Protein AF-A0A6J8D1T8-F1 (afdb_monomer_lite)

Radius of gyration: 29.06 Å; chains: 1; bounding box: 66×82×64 Å

Foldseek 3Di:
DPPDDDLVNVCVVVVHDSVVSVCCVPPPVVVCCVVPPCCCPPDCNNADPLRCVVPPQFPLNCVVQVVPDSPDPSDVVVVVVCVVVVVVDPDFPWDFDDLPDDDDAADDPVSLCNVLVHDVLVVCLLVLVCCQVVPPWTWIWGDDDPPDIDIDTDDPDPDDDPSSPVSSVNCCNRPQSPDPDNRSDDPPCVVVDDPPVPDPPPPPPDDDDDDDDDDDDDD

Sequence (219 aa):
MKGALSNKLMSTLVKVSISSVRRAINNTVRQALMRSFVPLYLGFESITREQIIKDHTRPLAKTLLDANDDNMILINTLKTYVEENNLQRRTAQWKPIEDSAIPFPQLTDEQLRSLTFGVYQLKLSSSYIQEYMEGDSQICVYKDANDLIRIRIQSRAHVVGVCAHVTAIIWYLSSARNAATKSYGVQDWSTYLSDAKNLPETIISSESETESIGSVIEE

Secondary structure (DSSP, 8-state):
------HHHHHHHHTS-HHHHHHIIIIIIHHHHHHHTHHHHTSTTTS-HHHIIIIIS-HHHHHHTT--SS------HHHHHHHHTTTT-S----EE--TTS-------HHHHHHHTTSHHHHHHHHHHHHHHHHSSPPEEEEEEETTEEEEEE--S-TTS-HHHHHHHHHHHHHTGGGSSS---SPP-GGGG---TT-----------------PPPP-

Organism: Mytilus coruscus (NCBI:txid42192)

Structure (mmCIF, N/CA/C/O backbone):
data_AF-A0A6J8D1T8-F1
#
_entry.id   AF-A0A6J8D1T8-F1
#
loop_
_atom_site.group_PDB
_atom_site.id
_atom_site.type_symbol
_atom_site.label_atom_id
_atom_site.label_alt_id
_atom_site.label_comp_id
_atom_site.label_asym_id
_atom_site.label_entity_id
_atom_site.label_seq_id
_atom_site.pdbx_PDB_ins_code
_atom_site.Cartn_x
_atom_site.Cartn_y
_atom_site.Cartn_z
_atom_site.occupancy
_atom_site.B_iso_or_equiv
_atom_site.auth_seq_id
_atom_site.auth_comp_id
_atom_site.auth_asym_id
_atom_site.auth_atom_id
_atom_site.pdbx_PDB_model_num
ATOM 1 N N . MET A 1 1 ? 8.368 -9.932 -17.926 1.00 33.22 1 MET A N 1
ATOM 2 C CA . MET A 1 1 ? 9.498 -10.167 -18.852 1.00 33.22 1 MET A CA 1
ATOM 3 C C . MET A 1 1 ? 10.814 -10.064 -18.092 1.00 33.22 1 MET A C 1
ATOM 5 O O . MET A 1 1 ? 11.224 -8.965 -17.746 1.00 33.22 1 MET A O 1
ATOM 9 N N . LYS A 1 2 ? 11.468 -11.194 -17.793 1.00 36.16 2 LYS A N 1
ATOM 10 C CA . LYS A 1 2 ? 12.874 -11.214 -17.356 1.00 36.16 2 LYS A CA 1
ATOM 11 C C . LYS A 1 2 ? 13.744 -11.112 -18.615 1.00 36.16 2 LYS A C 1
ATOM 13 O O . LYS A 1 2 ? 14.118 -12.126 -19.181 1.00 36.16 2 LYS A O 1
ATOM 18 N N . GLY A 1 3 ? 13.961 -9.890 -19.100 1.00 49.47 3 GLY A N 1
ATOM 19 C CA . GLY A 1 3 ? 14.697 -9.609 -20.343 1.00 49.47 3 GLY A CA 1
ATOM 20 C C . GLY A 1 3 ? 16.102 -9.034 -20.137 1.00 49.47 3 GLY A C 1
ATOM 21 O O . GLY A 1 3 ? 16.642 -8.418 -21.047 1.00 49.47 3 GLY A O 1
ATOM 22 N N . ALA A 1 4 ? 16.692 -9.162 -18.946 1.00 56.31 4 ALA A N 1
ATOM 23 C CA . ALA A 1 4 ? 18.003 -8.580 -18.667 1.00 56.31 4 ALA A CA 1
ATOM 24 C C . ALA A 1 4 ? 19.132 -9.513 -19.144 1.00 56.31 4 ALA A C 1
ATOM 26 O O . ALA A 1 4 ? 19.660 -10.312 -18.371 1.00 56.31 4 ALA A O 1
ATOM 27 N N . LEU A 1 5 ? 19.504 -9.421 -20.424 1.00 69.62 5 LEU A N 1
ATOM 28 C CA . LEU A 1 5 ? 20.752 -10.007 -20.930 1.00 69.62 5 LEU A CA 1
ATOM 29 C C . LEU A 1 5 ? 21.940 -9.299 -20.260 1.00 69.62 5 LEU A C 1
ATOM 31 O O . LEU A 1 5 ? 21.975 -8.071 -20.177 1.00 69.62 5 LEU A O 1
ATOM 35 N N . SER A 1 6 ? 22.921 -10.054 -19.761 1.00 83.62 6 SER A N 1
ATOM 36 C CA . SER A 1 6 ? 24.076 -9.451 -19.085 1.00 83.62 6 SER A CA 1
ATOM 37 C C . SER A 1 6 ? 24.942 -8.650 -20.066 1.00 83.62 6 SER A C 1
ATOM 39 O O . SER A 1 6 ? 25.085 -9.015 -21.233 1.00 83.62 6 SER A O 1
ATOM 41 N N . ASN A 1 7 ? 25.605 -7.593 -19.582 1.00 82.38 7 ASN A N 1
ATOM 42 C CA . ASN A 1 7 ? 26.556 -6.820 -20.395 1.00 82.38 7 ASN A CA 1
ATOM 43 C C . ASN A 1 7 ? 27.668 -7.701 -20.993 1.00 82.38 7 ASN A C 1
ATOM 45 O O . ASN A 1 7 ? 28.149 -7.414 -22.085 1.00 82.38 7 ASN A O 1
ATOM 49 N N . LYS A 1 8 ? 28.039 -8.788 -20.299 1.00 85.19 8 LYS A N 1
ATOM 50 C CA . LYS A 1 8 ? 29.009 -9.782 -20.777 1.00 85.19 8 LYS A CA 1
ATOM 51 C C . LYS A 1 8 ? 28.467 -10.556 -21.982 1.00 85.19 8 LYS A C 1
ATOM 53 O O . LYS A 1 8 ? 29.165 -10.711 -22.977 1.00 85.19 8 LYS A O 1
ATOM 58 N N . LEU A 1 9 ? 27.205 -10.968 -21.933 1.00 83.94 9 LEU A N 1
ATOM 59 C CA . LEU A 1 9 ? 26.555 -11.650 -23.049 1.00 83.94 9 LEU A CA 1
ATOM 60 C C . LEU A 1 9 ? 26.356 -10.716 -24.252 1.00 83.94 9 LEU A C 1
ATOM 62 O O . LEU A 1 9 ? 26.649 -11.105 -25.378 1.00 83.94 9 LEU A O 1
ATOM 66 N N . MET A 1 10 ? 25.964 -9.458 -24.022 1.00 83.25 10 MET A N 1
ATOM 67 C CA . MET A 1 10 ? 25.899 -8.443 -25.084 1.00 83.25 10 MET A CA 1
ATOM 68 C C . MET A 1 10 ? 27.263 -8.180 -25.729 1.00 83.25 10 MET A C 1
ATOM 70 O O . MET A 1 10 ? 27.340 -8.082 -26.951 1.00 83.25 10 MET A O 1
ATOM 74 N N . SER A 1 11 ? 28.346 -8.117 -24.942 1.00 89.25 11 SER A N 1
ATOM 75 C CA . SER A 1 11 ? 29.696 -7.958 -25.501 1.00 89.25 11 SER A CA 1
ATOM 76 C C . SER A 1 11 ? 30.097 -9.123 -26.403 1.00 89.25 11 SER A C 1
ATOM 78 O O . SER A 1 11 ? 30.705 -8.906 -27.448 1.00 89.25 11 SER A O 1
ATOM 80 N N . THR A 1 12 ? 29.702 -10.346 -26.045 1.00 89.75 12 THR A N 1
ATOM 81 C CA . THR A 1 12 ? 29.966 -11.543 -26.851 1.00 89.75 12 THR A CA 1
ATOM 82 C C . THR A 1 12 ? 29.132 -11.564 -28.132 1.00 89.75 12 THR A C 1
ATOM 84 O O . THR A 1 12 ? 29.678 -11.825 -29.200 1.00 89.75 12 THR A O 1
ATOM 87 N N . LEU A 1 13 ? 27.837 -11.244 -28.053 1.00 88.69 13 LEU A N 1
ATOM 88 C CA . LEU A 1 13 ? 26.929 -11.247 -29.207 1.00 88.69 13 LEU A CA 1
ATOM 89 C C . LEU A 1 13 ? 27.283 -10.168 -30.237 1.00 88.69 13 LEU A C 1
ATOM 91 O O . LEU A 1 13 ? 27.284 -10.430 -31.435 1.00 88.69 13 LEU A O 1
ATOM 95 N N . VAL A 1 14 ? 27.610 -8.962 -29.767 1.00 87.88 14 VAL A N 1
ATOM 96 C CA . VAL A 1 14 ? 27.904 -7.795 -30.619 1.00 87.88 14 VAL A CA 1
ATOM 97 C C . VAL A 1 14 ? 29.400 -7.705 -30.966 1.00 87.88 14 VAL A C 1
ATOM 99 O O . VAL A 1 14 ? 29.803 -6.861 -31.757 1.00 87.88 14 VAL A O 1
ATOM 102 N N . LYS A 1 15 ? 30.235 -8.596 -30.408 1.00 91.31 15 LYS A N 1
ATOM 103 C CA . LYS A 1 15 ? 31.698 -8.644 -30.605 1.00 91.31 15 LYS A CA 1
ATOM 104 C C . LYS A 1 15 ? 32.400 -7.315 -30.297 1.00 91.31 15 LYS A C 1
ATOM 106 O O . LYS A 1 15 ? 33.316 -6.894 -30.997 1.00 91.31 15 LYS A O 1
ATOM 111 N N . VAL A 1 16 ? 31.984 -6.655 -29.221 1.00 91.31 16 VAL A N 1
ATOM 112 C CA . VAL A 1 16 ? 32.591 -5.403 -28.740 1.00 91.31 16 VAL A CA 1
ATOM 113 C C . VAL A 1 16 ? 32.999 -5.547 -27.284 1.00 91.31 16 VAL A C 1
ATOM 115 O O . VAL A 1 16 ? 32.435 -6.359 -26.559 1.00 91.31 16 VAL A O 1
ATOM 118 N N . SER A 1 17 ? 33.966 -4.752 -26.819 1.00 93.44 17 SER A N 1
ATOM 119 C CA . SER A 1 17 ? 34.392 -4.822 -25.416 1.00 93.44 17 SER A CA 1
ATOM 120 C C . SER A 1 17 ? 33.227 -4.532 -24.458 1.00 93.44 17 SER A C 1
ATOM 122 O O . SER A 1 17 ? 32.363 -3.694 -24.737 1.00 93.44 17 SER A O 1
ATOM 124 N N . ILE A 1 18 ? 33.220 -5.173 -23.286 1.00 89.31 18 ILE A N 1
ATOM 125 C CA . ILE A 1 18 ? 32.197 -4.929 -22.255 1.00 89.31 18 ILE A CA 1
ATOM 126 C C . ILE A 1 18 ? 32.161 -3.458 -21.810 1.00 89.31 18 ILE A C 1
ATOM 128 O O . ILE A 1 18 ? 31.104 -2.922 -21.477 1.00 89.31 18 ILE A O 1
ATOM 132 N N . SER A 1 19 ? 33.311 -2.783 -21.858 1.00 89.56 19 SER A N 1
ATOM 133 C CA . SER A 1 19 ? 33.476 -1.354 -21.593 1.00 89.56 19 SER A CA 1
ATOM 134 C C . SER A 1 19 ? 32.736 -0.508 -22.631 1.00 89.56 19 SER A C 1
ATOM 136 O O . SER A 1 19 ? 32.045 0.446 -22.274 1.00 89.56 19 SER A O 1
ATOM 138 N N . SER A 1 20 ? 32.821 -0.894 -23.907 1.00 89.06 20 SER A N 1
ATOM 139 C CA . SER A 1 20 ? 32.101 -0.254 -25.012 1.00 89.06 20 SER A CA 1
ATOM 140 C C . SER A 1 20 ? 30.591 -0.442 -24.880 1.00 89.06 20 SER A C 1
ATOM 142 O O . SER A 1 20 ? 29.857 0.529 -25.039 1.00 89.06 20 SER A O 1
ATOM 144 N N . VAL A 1 21 ? 30.125 -1.641 -24.505 1.00 89.19 21 VAL A N 1
ATOM 145 C CA . VAL A 1 21 ? 28.697 -1.905 -24.230 1.00 89.19 21 VAL A CA 1
ATOM 146 C C . VAL A 1 21 ? 28.189 -1.014 -23.099 1.00 89.19 21 VAL A C 1
ATOM 148 O O . VAL A 1 21 ? 27.185 -0.325 -23.253 1.00 89.19 21 VAL A O 1
ATOM 151 N N . ARG A 1 22 ? 28.912 -0.962 -21.972 1.00 87.00 22 ARG A N 1
ATOM 152 C CA . ARG A 1 22 ? 28.554 -0.104 -20.831 1.00 87.00 22 ARG A CA 1
ATOM 153 C C . ARG A 1 22 ? 28.487 1.369 -21.227 1.00 87.00 22 ARG A C 1
ATOM 155 O O . ARG A 1 22 ? 27.535 2.055 -20.861 1.00 87.00 22 ARG A O 1
ATOM 162 N N . ARG A 1 23 ? 29.474 1.852 -21.989 1.00 88.56 23 ARG A N 1
ATOM 163 C CA . ARG A 1 23 ? 29.515 3.240 -22.469 1.00 88.56 23 ARG A CA 1
ATOM 164 C C . ARG A 1 23 ? 28.352 3.537 -23.415 1.00 88.56 23 ARG A C 1
ATOM 166 O O . ARG A 1 23 ? 27.704 4.564 -23.247 1.00 88.56 23 ARG A O 1
ATOM 173 N N . ALA A 1 24 ? 28.056 2.637 -24.350 1.00 90.00 24 ALA A N 1
ATOM 174 C CA . ALA A 1 24 ? 26.943 2.783 -25.283 1.00 90.00 24 ALA A CA 1
ATOM 175 C C . ALA A 1 24 ? 25.591 2.814 -24.555 1.00 90.00 24 ALA A C 1
ATOM 177 O O . ALA A 1 24 ? 24.784 3.704 -24.810 1.00 90.00 24 ALA A O 1
ATOM 178 N N . ILE A 1 25 ? 25.359 1.915 -23.594 1.00 88.12 25 ILE A N 1
ATOM 179 C CA . ILE A 1 25 ? 24.118 1.893 -22.807 1.00 88.12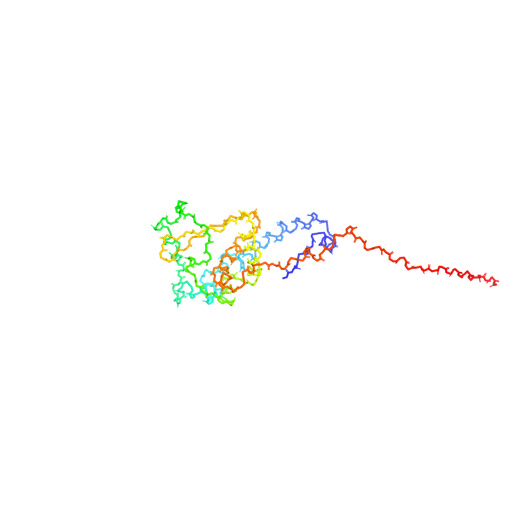 25 ILE A CA 1
ATOM 180 C C . ILE A 1 25 ? 23.961 3.190 -22.003 1.00 88.12 25 ILE A C 1
ATOM 182 O O . ILE A 1 25 ? 22.937 3.864 -22.111 1.00 88.12 25 ILE A O 1
ATOM 186 N N . ASN A 1 26 ? 24.981 3.577 -21.233 1.00 85.62 26 ASN A N 1
ATOM 187 C CA . ASN A 1 26 ? 24.867 4.695 -20.292 1.00 85.62 26 ASN A CA 1
ATOM 188 C C . ASN A 1 26 ? 24.865 6.072 -20.963 1.00 85.62 26 ASN A C 1
ATOM 190 O O . ASN A 1 26 ? 24.174 6.976 -20.486 1.00 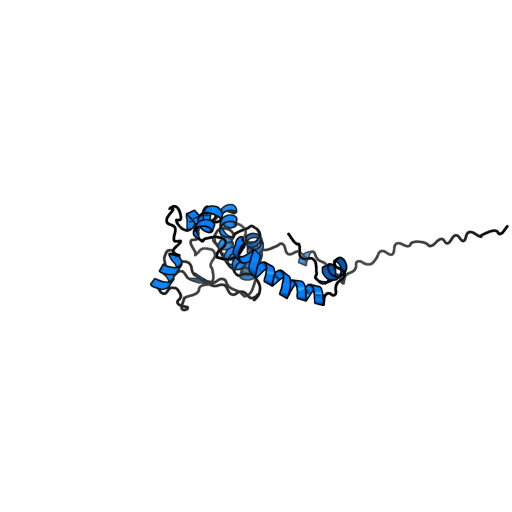85.62 26 ASN A O 1
ATOM 194 N N . ASN A 1 27 ? 25.627 6.237 -22.047 1.00 87.19 27 ASN A N 1
ATOM 195 C CA . ASN A 1 27 ? 25.848 7.549 -22.655 1.00 87.19 27 ASN A CA 1
ATOM 196 C C . ASN A 1 27 ? 25.113 7.735 -23.978 1.00 87.19 27 ASN A C 1
ATOM 198 O O . ASN A 1 27 ? 24.795 8.867 -24.315 1.00 87.19 27 ASN A O 1
ATOM 202 N N . THR A 1 28 ? 24.831 6.666 -24.722 1.00 89.69 28 THR A N 1
ATOM 203 C CA . THR A 1 28 ? 24.177 6.776 -26.033 1.00 89.69 28 THR A CA 1
ATOM 204 C C . THR A 1 28 ? 22.714 6.382 -25.934 1.00 89.69 28 THR A C 1
ATOM 206 O O . THR A 1 28 ? 21.845 7.214 -26.170 1.00 89.69 28 THR A O 1
ATOM 209 N N . VAL A 1 29 ? 22.426 5.148 -25.514 1.00 89.94 29 VAL A N 1
ATOM 210 C CA . VAL A 1 29 ? 21.055 4.626 -25.440 1.00 89.94 29 VAL A CA 1
ATOM 211 C C . VAL A 1 29 ? 20.251 5.396 -24.405 1.00 89.94 29 VAL A C 1
ATOM 213 O O . VAL A 1 29 ? 19.179 5.899 -24.721 1.00 89.94 29 VAL A O 1
ATOM 216 N N . ARG A 1 30 ? 20.780 5.567 -23.188 1.00 88.19 30 ARG A N 1
ATOM 217 C CA . ARG A 1 30 ? 20.076 6.313 -22.139 1.00 88.19 30 ARG A CA 1
ATOM 218 C C . ARG A 1 30 ? 19.794 7.754 -22.560 1.00 88.19 30 ARG A C 1
ATOM 220 O O . ARG A 1 30 ? 18.683 8.219 -22.360 1.00 88.19 30 ARG A O 1
ATOM 227 N N . GLN A 1 31 ? 20.760 8.448 -23.162 1.00 90.75 31 GLN A N 1
ATOM 228 C CA . GLN A 1 31 ? 20.561 9.834 -23.604 1.00 90.75 31 GLN A CA 1
ATOM 229 C C . GLN A 1 31 ? 19.563 9.933 -24.762 1.00 90.75 31 GLN A C 1
ATOM 231 O O . GLN A 1 31 ? 18.693 10.799 -24.743 1.00 90.75 31 GLN A O 1
ATOM 236 N N . ALA A 1 32 ? 19.632 9.021 -25.736 1.00 91.06 32 ALA A N 1
ATOM 237 C CA . ALA A 1 32 ? 18.673 8.959 -26.835 1.00 91.06 32 ALA A CA 1
ATOM 238 C C . ALA A 1 32 ? 17.252 8.666 -26.332 1.00 91.06 32 ALA A C 1
ATOM 240 O O . ALA A 1 32 ? 16.308 9.342 -26.734 1.00 91.06 32 ALA A O 1
ATOM 241 N N . LEU A 1 33 ? 17.099 7.726 -25.393 1.00 88.62 33 LEU A N 1
ATOM 242 C CA . LEU A 1 33 ? 15.815 7.451 -24.751 1.00 88.62 33 LEU A CA 1
ATOM 243 C C . LEU A 1 33 ? 15.309 8.678 -23.990 1.00 88.62 33 LEU A C 1
ATOM 245 O O . LEU A 1 33 ? 14.168 9.073 -24.191 1.00 88.62 33 LEU A O 1
ATOM 249 N N . MET A 1 34 ? 16.148 9.327 -23.179 1.00 85.25 34 MET A N 1
ATOM 250 C CA . MET A 1 34 ? 15.755 10.526 -22.427 1.00 85.25 34 MET A CA 1
ATOM 251 C C . MET A 1 34 ? 15.361 11.701 -23.327 1.00 85.25 34 MET A C 1
ATOM 253 O O . MET A 1 34 ? 14.518 12.497 -22.932 1.00 85.25 34 MET A O 1
ATOM 257 N N . ARG A 1 35 ? 15.948 11.819 -24.521 1.00 85.38 35 ARG A N 1
ATOM 258 C CA . ARG A 1 35 ? 15.644 12.905 -25.460 1.00 85.38 35 ARG A CA 1
ATOM 259 C C . ARG A 1 35 ? 14.429 12.620 -26.340 1.00 85.38 35 ARG A C 1
ATOM 261 O O . ARG A 1 35 ? 13.673 13.538 -26.628 1.00 85.38 35 ARG A O 1
ATOM 268 N N . SER A 1 36 ? 14.273 11.385 -26.809 1.00 86.12 36 SER A N 1
ATOM 269 C CA . SER A 1 36 ? 13.361 11.070 -27.920 1.00 86.12 36 SER A CA 1
ATOM 270 C C . SER A 1 36 ? 12.258 10.083 -27.566 1.00 86.12 36 SER A C 1
ATOM 272 O O . SER A 1 36 ? 11.285 9.994 -28.301 1.00 86.12 36 SER A O 1
ATOM 274 N N . PHE A 1 37 ? 12.393 9.329 -26.476 1.00 85.38 37 PHE A N 1
ATOM 275 C CA . PHE A 1 37 ? 11.407 8.321 -26.086 1.00 85.38 37 PHE A CA 1
ATOM 276 C C . PHE A 1 37 ? 10.674 8.716 -24.808 1.00 85.38 37 PHE A C 1
ATOM 278 O O . PHE A 1 37 ? 9.450 8.715 -24.767 1.00 85.38 37 PHE A O 1
ATOM 285 N N . VAL A 1 38 ? 11.416 9.097 -23.768 1.00 82.56 38 VAL A N 1
ATOM 286 C CA . VAL A 1 38 ? 10.841 9.426 -22.466 1.00 82.56 38 VAL A CA 1
ATOM 287 C C . VAL A 1 38 ? 9.843 10.577 -22.582 1.00 82.56 38 VAL A C 1
ATOM 289 O O . VAL A 1 38 ? 8.705 10.346 -22.204 1.00 82.56 38 VAL A O 1
ATOM 292 N N . PRO A 1 39 ? 10.148 11.745 -23.178 1.00 81.31 39 PRO A N 1
ATOM 293 C CA . PRO A 1 39 ? 9.191 12.853 -23.224 1.00 81.31 39 PRO A CA 1
ATOM 294 C C . PRO A 1 39 ? 7.897 12.521 -23.976 1.00 81.31 39 PRO A C 1
ATOM 296 O O . PRO A 1 39 ? 6.857 13.079 -23.658 1.00 81.31 39 PRO A O 1
ATOM 299 N N . LEU A 1 40 ? 7.960 11.594 -24.939 1.00 78.00 40 LEU A N 1
ATOM 300 C CA . LEU A 1 40 ? 6.829 11.220 -25.789 1.00 78.00 40 LEU A CA 1
ATOM 301 C C . LEU A 1 40 ? 5.993 10.059 -25.240 1.00 78.00 40 LEU A C 1
ATOM 303 O O . LEU A 1 40 ? 4.823 9.964 -25.592 1.00 78.00 40 LEU A O 1
ATOM 307 N N . TYR A 1 41 ? 6.564 9.183 -24.404 1.00 77.56 41 TYR A N 1
ATOM 308 C CA . TYR A 1 41 ? 5.898 7.932 -24.005 1.00 77.56 41 TYR A CA 1
ATOM 309 C C . TYR A 1 41 ? 5.974 7.580 -22.510 1.00 77.56 41 TYR A C 1
ATOM 311 O O . TYR A 1 41 ? 5.252 6.690 -22.067 1.00 77.56 41 TYR A O 1
ATOM 319 N N . LEU A 1 42 ? 6.873 8.192 -21.732 1.00 73.50 42 LEU A N 1
ATOM 320 C CA . LEU A 1 42 ? 7.089 7.858 -20.310 1.00 73.50 42 LEU A CA 1
ATOM 321 C C . LEU A 1 42 ? 7.217 9.080 -19.382 1.00 73.50 42 LEU A C 1
ATOM 323 O O . LEU A 1 42 ? 7.295 8.923 -18.165 1.00 73.50 42 LEU A O 1
ATOM 327 N N . GLY A 1 43 ? 7.329 10.284 -19.934 1.00 64.81 43 GLY A N 1
ATOM 328 C CA . GLY A 1 43 ? 7.542 11.533 -19.217 1.00 64.81 43 GLY A CA 1
ATOM 329 C C . GLY A 1 43 ? 6.222 12.157 -18.785 1.00 64.81 43 GLY A C 1
ATOM 330 O O . GLY A 1 43 ? 5.170 11.849 -19.339 1.00 64.81 43 GLY A O 1
ATOM 331 N N . PHE A 1 44 ? 6.277 13.083 -17.828 1.00 57.75 44 PHE A N 1
ATOM 332 C CA . PHE A 1 44 ? 5.086 13.770 -17.314 1.00 57.75 44 PHE A CA 1
ATOM 333 C C . PHE A 1 44 ? 4.324 14.579 -18.379 1.00 57.75 44 PHE A C 1
ATOM 335 O O . PHE A 1 44 ? 3.157 14.884 -18.179 1.00 57.75 44 PHE A O 1
ATOM 342 N N . GLU A 1 45 ? 4.965 14.901 -19.507 1.00 63.94 45 GLU A N 1
ATOM 343 C CA . GLU A 1 45 ? 4.338 15.578 -20.652 1.00 63.94 45 GLU A CA 1
ATOM 344 C C . GLU A 1 45 ? 3.621 14.614 -21.613 1.00 63.94 45 GLU A C 1
ATOM 346 O O . GLU A 1 45 ? 2.740 15.036 -22.353 1.00 63.94 45 GLU A O 1
ATOM 351 N N . SER A 1 46 ? 3.973 13.321 -21.602 1.00 67.94 46 SER A N 1
ATOM 352 C CA . SER A 1 46 ? 3.420 12.325 -22.538 1.00 67.94 46 SER A CA 1
ATOM 353 C C . SER A 1 46 ? 2.008 11.863 -22.193 1.00 67.94 46 SER A C 1
ATOM 355 O O . SER A 1 46 ? 1.298 11.336 -23.046 1.00 67.94 46 SER A O 1
ATOM 357 N N . ILE A 1 47 ? 1.602 12.046 -20.939 1.00 66.69 47 ILE A N 1
ATOM 358 C CA . ILE A 1 47 ? 0.276 11.686 -20.467 1.00 66.69 47 ILE A CA 1
ATOM 359 C C . ILE A 1 47 ? -0.167 12.707 -19.426 1.00 66.69 47 ILE A C 1
ATOM 361 O O . ILE A 1 47 ? 0.505 12.916 -18.414 1.00 66.69 47 ILE A O 1
ATOM 365 N N . THR A 1 48 ? -1.289 13.377 -19.681 1.00 70.06 48 THR A N 1
ATOM 366 C CA . THR A 1 48 ? -1.817 14.343 -18.719 1.00 70.06 48 THR A CA 1
ATOM 367 C C . THR A 1 48 ? -2.405 13.616 -17.513 1.00 70.06 48 THR A C 1
ATOM 369 O O . THR A 1 48 ? -2.779 12.438 -17.578 1.00 70.06 48 THR A O 1
ATOM 372 N N . ARG A 1 49 ? -2.508 14.318 -16.381 1.00 60.88 49 ARG A N 1
ATOM 373 C CA . ARG A 1 49 ? -3.144 13.776 -15.173 1.00 60.88 49 ARG A CA 1
ATOM 374 C C . ARG A 1 49 ? -4.580 13.338 -15.472 1.00 60.88 49 ARG A C 1
ATOM 376 O O . ARG A 1 49 ? -5.011 12.292 -14.993 1.00 60.88 49 ARG A O 1
ATOM 383 N N . GLU A 1 50 ? -5.278 14.105 -16.298 1.00 65.38 50 GLU A N 1
ATOM 384 C CA . GLU A 1 50 ? -6.647 13.859 -16.741 1.00 65.38 50 GLU A CA 1
ATOM 385 C C . GLU A 1 50 ? -6.733 12.570 -17.576 1.00 65.38 50 GLU A C 1
ATOM 387 O O . GLU A 1 50 ? -7.626 11.753 -17.353 1.00 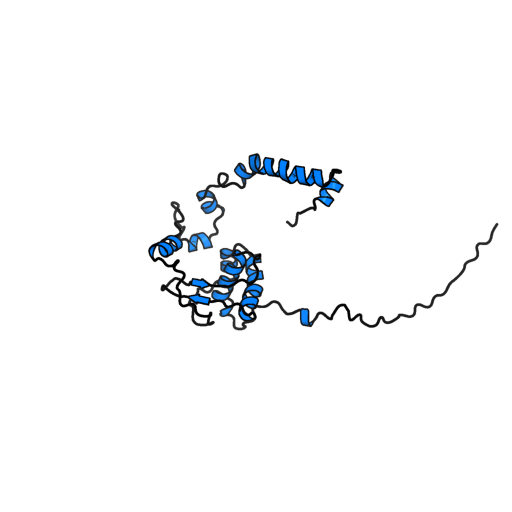65.38 50 GLU A O 1
ATOM 392 N N . GLN A 1 51 ? -5.766 12.319 -18.467 1.00 66.50 51 GLN A N 1
ATOM 393 C CA . GLN A 1 51 ? -5.685 11.072 -19.242 1.00 66.50 51 GLN A CA 1
ATOM 394 C C . GLN A 1 51 ? -5.337 9.851 -18.387 1.00 66.50 51 GLN A C 1
ATOM 396 O O . GLN A 1 51 ? -5.960 8.804 -18.555 1.00 66.50 51 GLN A O 1
ATOM 401 N N . ILE A 1 52 ? -4.429 9.967 -17.408 1.00 68.25 52 ILE A N 1
ATOM 402 C CA . ILE A 1 52 ? -4.196 8.884 -16.431 1.00 68.25 52 ILE A CA 1
ATOM 403 C C . ILE A 1 52 ? -5.499 8.555 -15.698 1.00 68.25 52 ILE A C 1
ATOM 405 O O . ILE A 1 52 ? -5.855 7.389 -15.543 1.00 68.25 52 ILE A O 1
ATOM 409 N N . ILE A 1 53 ? -6.227 9.577 -15.253 1.00 63.28 53 ILE A N 1
ATOM 410 C CA . ILE A 1 53 ? -7.481 9.408 -14.518 1.00 63.28 53 ILE A CA 1
ATOM 411 C C . ILE A 1 53 ? -8.548 8.714 -15.366 1.00 63.28 53 ILE A C 1
ATOM 413 O O . ILE A 1 53 ? -9.227 7.799 -14.886 1.00 63.28 53 ILE A O 1
ATOM 417 N N . LYS A 1 54 ? -8.684 9.124 -16.625 1.00 66.38 54 LYS A N 1
ATOM 418 C CA . LYS A 1 54 ? -9.672 8.563 -17.541 1.00 66.38 54 LYS A CA 1
ATOM 419 C C . LYS A 1 54 ? -9.345 7.115 -17.901 1.00 66.38 54 LYS A C 1
ATOM 421 O O . LYS A 1 54 ? -10.179 6.239 -17.659 1.00 66.38 54 LYS A O 1
ATOM 426 N N . ASP A 1 55 ? -8.125 6.883 -18.381 1.00 67.00 55 ASP A N 1
ATOM 427 C CA . ASP A 1 55 ? -7.750 5.672 -19.116 1.00 67.00 55 ASP A CA 1
ATOM 428 C C . ASP A 1 55 ? -6.964 4.658 -18.261 1.00 67.00 55 ASP A C 1
ATOM 430 O O . ASP A 1 55 ? -6.890 3.479 -18.609 1.00 67.00 55 ASP A O 1
ATOM 434 N N . HIS A 1 56 ? -6.403 5.079 -17.119 1.00 62.88 56 HIS A N 1
ATOM 435 C CA . HIS A 1 56 ? -5.504 4.254 -16.296 1.00 62.88 56 HIS A CA 1
ATOM 436 C C . HIS A 1 56 ? -5.876 4.149 -14.803 1.00 62.88 56 HIS A C 1
ATOM 438 O O . HIS A 1 56 ? -5.361 3.260 -14.117 1.00 62.88 56 HIS A O 1
ATOM 444 N N . THR A 1 57 ? -6.779 4.981 -14.268 1.00 67.12 57 THR A N 1
ATOM 445 C CA . THR A 1 57 ? -7.250 4.848 -12.876 1.00 67.12 57 THR A CA 1
ATOM 446 C C . THR A 1 57 ? -8.299 3.746 -12.756 1.00 67.12 57 THR A C 1
ATOM 448 O O . THR A 1 57 ? -9.311 3.726 -13.456 1.00 67.12 57 THR A O 1
ATOM 451 N N . ARG A 1 58 ? -8.072 2.816 -11.822 1.00 66.50 58 ARG A N 1
ATOM 452 C CA . ARG A 1 58 ? -8.930 1.639 -11.617 1.00 66.50 58 ARG A CA 1
ATOM 453 C C . ARG A 1 58 ? -10.308 2.032 -11.063 1.00 66.50 58 ARG A C 1
ATOM 455 O O . ARG A 1 58 ? -10.372 2.951 -10.248 1.00 66.50 58 ARG A O 1
ATOM 462 N N . PRO A 1 59 ? -11.384 1.289 -11.388 1.00 70.00 59 PRO A N 1
ATOM 463 C CA . PRO A 1 59 ? -12.738 1.580 -10.905 1.00 70.00 59 PRO A CA 1
ATOM 464 C C . PRO A 1 59 ? -12.835 1.745 -9.384 1.00 70.00 59 PRO A C 1
ATOM 466 O O . PRO A 1 59 ? -13.409 2.717 -8.916 1.00 70.00 59 PRO A O 1
ATOM 469 N N . LEU A 1 60 ? -12.183 0.871 -8.606 1.00 68.50 60 LEU A N 1
ATOM 470 C CA . LEU A 1 60 ? -12.158 0.988 -7.143 1.00 68.50 60 LEU A CA 1
ATOM 471 C C . LEU A 1 60 ? -11.499 2.289 -6.668 1.00 68.50 60 LEU A C 1
ATOM 473 O O . LEU A 1 60 ? -11.967 2.887 -5.710 1.00 68.50 60 LEU A O 1
ATOM 477 N N . ALA A 1 61 ? -10.425 2.735 -7.325 1.00 66.12 61 ALA A N 1
ATOM 478 C CA . ALA A 1 61 ? -9.781 3.998 -6.981 1.00 66.12 61 ALA A CA 1
ATOM 479 C C . ALA A 1 61 ? -10.694 5.188 -7.312 1.00 66.12 61 ALA A C 1
ATOM 481 O O . ALA A 1 61 ? -10.739 6.135 -6.535 1.00 66.12 61 ALA A O 1
ATOM 482 N N . LYS A 1 62 ? -11.478 5.110 -8.399 1.00 68.62 62 LYS A N 1
ATOM 483 C CA . LYS A 1 62 ? -12.516 6.107 -8.708 1.00 68.62 62 LYS A CA 1
ATOM 484 C C . LYS A 1 62 ? -13.611 6.126 -7.634 1.00 68.62 62 LYS A C 1
ATOM 486 O O . LYS A 1 62 ? -13.970 7.188 -7.151 1.00 68.62 62 LYS A O 1
ATOM 491 N N . THR A 1 63 ? -14.075 4.964 -7.176 1.00 72.69 63 THR A N 1
ATOM 492 C CA . THR A 1 63 ? -15.057 4.885 -6.080 1.00 72.69 63 THR A CA 1
ATOM 493 C C . THR A 1 63 ? -14.500 5.410 -4.755 1.00 72.69 63 THR A C 1
ATOM 495 O O . THR A 1 63 ? -15.180 6.146 -4.053 1.00 72.69 63 THR A O 1
ATOM 498 N N . LEU A 1 64 ? -13.262 5.052 -4.403 1.00 68.12 64 LEU A N 1
ATOM 499 C CA . LEU A 1 64 ? -12.635 5.464 -3.141 1.00 68.12 64 LEU A CA 1
ATOM 500 C C . LEU A 1 64 ? -12.337 6.963 -3.075 1.00 68.12 64 LEU A C 1
ATOM 502 O O . LEU A 1 64 ? -12.289 7.522 -1.985 1.00 68.12 64 LEU A O 1
ATOM 506 N N . LEU A 1 65 ? -12.087 7.592 -4.221 1.00 67.75 65 LEU A N 1
ATOM 507 C CA . LEU A 1 65 ? -11.730 9.006 -4.312 1.00 67.75 65 LEU A CA 1
ATOM 508 C C . LEU A 1 65 ? -12.918 9.888 -4.726 1.00 67.75 65 LEU A C 1
ATOM 510 O O . LEU A 1 65 ? -12.699 11.037 -5.092 1.00 67.75 65 LEU A O 1
ATOM 514 N N . ASP A 1 66 ? -14.136 9.334 -4.683 1.00 64.81 66 ASP A N 1
ATOM 515 C CA . ASP A 1 66 ? -15.401 9.974 -5.076 1.00 64.81 66 ASP A CA 1
ATOM 516 C C . ASP A 1 66 ? -15.320 10.701 -6.425 1.00 64.81 66 ASP A C 1
ATOM 518 O O . ASP A 1 66 ? -15.668 11.861 -6.621 1.00 64.81 66 ASP A O 1
ATOM 522 N N . ALA A 1 67 ? -14.742 9.983 -7.371 1.00 60.84 67 ALA A N 1
ATOM 523 C CA . ALA A 1 67 ? -14.177 10.515 -8.590 1.00 60.84 67 ALA A CA 1
ATOM 524 C C . ALA A 1 67 ? -15.155 10.391 -9.775 1.00 60.84 67 ALA A C 1
ATOM 526 O O . ALA A 1 67 ? -14.768 10.101 -10.907 1.00 60.84 67 ALA A O 1
ATOM 527 N N . ASN A 1 68 ? -16.448 10.540 -9.481 1.00 57.34 68 ASN A N 1
ATOM 528 C CA . ASN A 1 68 ? -17.545 10.272 -10.411 1.00 57.34 68 ASN A CA 1
ATOM 529 C C . ASN A 1 68 ? -17.869 11.430 -11.370 1.00 57.34 68 ASN A C 1
ATOM 531 O O . ASN A 1 68 ? -18.699 11.223 -12.249 1.00 57.34 68 ASN A O 1
ATOM 535 N N . ASP A 1 69 ? -17.218 12.593 -11.257 1.00 53.44 69 ASP A N 1
ATOM 536 C CA . ASP A 1 69 ? -17.497 13.752 -12.114 1.00 53.44 69 ASP A CA 1
ATOM 537 C C . ASP A 1 69 ? -16.296 14.189 -12.962 1.00 53.44 69 ASP A C 1
ATOM 539 O O . ASP A 1 69 ? -15.156 14.238 -12.495 1.00 53.44 69 ASP A O 1
ATOM 543 N N . ASP A 1 70 ? -16.590 14.598 -14.202 1.00 50.88 70 ASP A N 1
ATOM 544 C CA . ASP A 1 70 ? -15.676 15.096 -15.247 1.00 50.88 70 ASP A CA 1
ATOM 545 C C . ASP A 1 70 ? -14.844 16.344 -14.852 1.00 50.88 70 ASP A C 1
ATOM 547 O O . ASP A 1 70 ? -14.051 16.846 -15.646 1.00 50.88 70 ASP A O 1
ATOM 551 N N . ASN A 1 71 ? -14.964 16.829 -13.611 1.00 50.41 71 ASN A N 1
ATOM 552 C CA . ASN A 1 71 ? -14.155 17.898 -13.020 1.00 50.41 71 ASN A CA 1
ATOM 553 C C . ASN A 1 71 ? -13.343 17.371 -11.834 1.00 50.41 71 ASN A C 1
ATOM 555 O O . ASN A 1 71 ? -13.549 17.721 -10.673 1.00 50.41 71 ASN A O 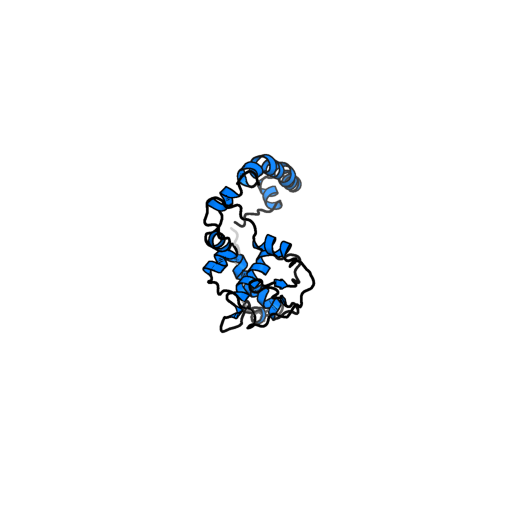1
ATOM 559 N N . MET A 1 72 ? -12.383 16.507 -12.137 1.00 48.91 72 MET A N 1
ATOM 560 C CA . MET A 1 72 ? -11.664 15.742 -11.130 1.00 48.91 72 MET A CA 1
ATOM 561 C C . MET A 1 72 ? -10.252 16.277 -10.909 1.00 48.91 72 MET A C 1
ATOM 563 O O . MET A 1 72 ? -9.249 15.601 -11.164 1.00 48.91 72 MET A O 1
ATOM 567 N N . ILE A 1 73 ? -10.142 17.484 -10.349 1.00 50.91 73 ILE A N 1
ATOM 568 C CA . ILE A 1 73 ? -8.948 17.763 -9.550 1.00 50.91 73 ILE A CA 1
ATOM 569 C C . ILE A 1 73 ? -9.077 16.835 -8.351 1.00 50.91 73 ILE A C 1
ATOM 571 O O . ILE A 1 73 ? -9.846 17.093 -7.434 1.00 50.91 73 ILE A O 1
ATOM 575 N N . LEU A 1 74 ? -8.356 15.715 -8.395 1.00 59.94 74 LEU A N 1
ATOM 576 C CA . LEU A 1 74 ? -8.239 14.785 -7.281 1.00 59.94 74 LEU A CA 1
ATOM 577 C C . LEU A 1 74 ? -7.487 15.495 -6.147 1.00 59.94 74 LEU A C 1
ATOM 579 O O . LEU A 1 74 ? -6.274 15.320 -5.978 1.00 59.94 74 LEU A O 1
ATOM 583 N N . ILE A 1 75 ? -8.182 16.394 -5.455 1.00 64.88 75 ILE A N 1
ATOM 584 C CA . ILE A 1 75 ? -7.716 17.025 -4.235 1.00 64.88 75 ILE A CA 1
ATOM 585 C C . ILE A 1 75 ? -7.624 15.880 -3.243 1.00 64.88 75 ILE A C 1
ATOM 587 O O . ILE A 1 75 ? -8.590 15.161 -3.002 1.00 64.88 75 ILE A O 1
ATOM 591 N N . ASN A 1 76 ? -6.426 15.663 -2.716 1.00 74.38 76 ASN A N 1
ATOM 592 C CA . ASN A 1 76 ? -6.224 14.678 -1.673 1.00 74.38 76 ASN A CA 1
ATOM 593 C C . ASN A 1 76 ? -6.850 15.238 -0.389 1.00 74.38 76 ASN A C 1
ATOM 595 O O . ASN A 1 76 ? -6.163 15.851 0.423 1.00 74.38 76 ASN A O 1
ATOM 599 N N . THR A 1 77 ? -8.163 15.068 -0.253 1.00 79.44 77 THR A N 1
ATOM 600 C CA . THR A 1 77 ? -8.968 15.564 0.870 1.00 79.44 77 THR A CA 1
ATOM 601 C C . THR A 1 77 ? -8.430 15.053 2.199 1.00 79.44 77 THR A C 1
ATOM 603 O O . THR A 1 77 ? -8.372 15.804 3.167 1.00 79.44 77 THR A O 1
ATOM 606 N N . LEU A 1 78 ? -7.924 13.816 2.224 1.00 81.06 78 LEU A N 1
ATOM 607 C CA . LEU A 1 78 ? -7.215 13.249 3.367 1.00 81.06 78 LEU A CA 1
ATOM 608 C C . LEU A 1 78 ? -5.956 14.052 3.720 1.00 81.06 78 LEU A C 1
ATOM 610 O O . LEU A 1 78 ? -5.743 14.367 4.887 1.00 81.06 78 LEU A O 1
ATOM 614 N N . LYS A 1 79 ? -5.119 14.402 2.737 1.00 83.62 79 LYS A N 1
ATOM 615 C CA . LYS A 1 79 ? -3.929 15.233 2.965 1.00 83.62 79 LYS A CA 1
ATOM 616 C C . LYS A 1 79 ? -4.321 16.601 3.521 1.00 83.62 79 LYS A C 1
ATOM 618 O O . LYS A 1 79 ? -3.752 17.002 4.529 1.00 83.62 79 LYS A O 1
ATOM 623 N N . THR A 1 80 ? -5.295 17.268 2.903 1.00 86.06 80 THR A N 1
ATOM 624 C CA . THR A 1 80 ? -5.804 18.565 3.371 1.00 86.06 80 THR A CA 1
ATOM 625 C C . THR A 1 80 ? -6.285 18.469 4.817 1.00 86.06 80 THR A C 1
ATOM 627 O O . THR A 1 80 ? -5.817 19.216 5.668 1.00 86.06 80 THR A O 1
ATOM 630 N N . TYR A 1 81 ? -7.110 17.468 5.134 1.00 84.62 81 TYR A N 1
ATOM 631 C CA . TYR A 1 81 ? -7.609 17.237 6.488 1.00 84.62 81 TYR A CA 1
ATOM 632 C C . TYR A 1 81 ? -6.483 16.985 7.501 1.00 84.62 81 TYR A C 1
ATOM 634 O O . TYR A 1 81 ? -6.519 17.507 8.615 1.00 84.62 81 TYR A O 1
ATOM 642 N N . VAL A 1 82 ? -5.468 16.196 7.129 1.00 85.12 82 VAL A N 1
ATOM 643 C CA . VAL A 1 82 ? -4.297 15.931 7.979 1.00 85.12 82 VAL A CA 1
ATOM 644 C C . VAL A 1 82 ? -3.537 17.220 8.280 1.00 85.12 82 VAL A C 1
ATOM 646 O O . VAL A 1 82 ? -3.189 17.438 9.440 1.00 85.12 82 VAL A O 1
ATOM 649 N N . GLU A 1 83 ? -3.300 18.056 7.266 1.00 87.88 83 GLU A N 1
ATOM 650 C CA . GLU A 1 83 ? -2.571 19.322 7.390 1.00 87.88 83 GLU A CA 1
ATOM 651 C C . GLU A 1 83 ? -3.347 20.346 8.233 1.00 87.88 83 GLU A C 1
ATOM 653 O O . GLU A 1 83 ? -2.781 20.907 9.173 1.00 87.88 83 GLU A O 1
ATOM 658 N N . GLU A 1 84 ? -4.643 20.530 7.966 1.00 88.75 84 GLU A N 1
ATOM 659 C CA . GLU A 1 84 ? -5.524 21.461 8.688 1.00 88.75 84 GLU A CA 1
ATOM 660 C C . GLU A 1 84 ? -5.664 21.102 10.172 1.00 88.75 84 GLU A C 1
ATOM 662 O O . GLU A 1 84 ? -5.601 21.969 11.044 1.00 88.75 84 GLU A O 1
ATOM 667 N N . ASN A 1 85 ? -5.794 19.810 10.480 1.00 84.38 85 ASN A N 1
ATOM 668 C CA . ASN A 1 85 ? -5.962 19.321 11.851 1.00 84.38 85 ASN A CA 1
ATOM 669 C C . ASN A 1 85 ? -4.626 19.006 12.546 1.00 84.38 85 ASN A C 1
ATOM 671 O O . ASN A 1 85 ? -4.613 18.462 13.651 1.00 84.38 85 ASN A O 1
ATOM 675 N N . ASN A 1 86 ? -3.489 19.336 11.924 1.00 83.19 86 ASN A N 1
ATOM 676 C CA . ASN A 1 86 ? -2.143 19.097 12.455 1.00 83.19 86 ASN A CA 1
ATOM 677 C C . ASN A 1 86 ? -1.883 17.633 12.880 1.00 83.19 86 ASN A C 1
ATOM 679 O O . ASN A 1 86 ? -1.142 17.347 13.832 1.00 83.19 86 ASN A O 1
ATOM 683 N N . LEU A 1 87 ? -2.472 16.673 12.162 1.00 79.56 87 LEU A N 1
ATOM 684 C CA . LEU A 1 87 ? -2.389 15.240 12.474 1.00 79.56 87 LEU A CA 1
ATOM 685 C C . LEU A 1 87 ? -1.030 14.621 12.110 1.00 79.56 87 LEU A C 1
ATOM 687 O O . LEU A 1 87 ? -0.734 13.492 12.505 1.00 79.56 87 LEU A O 1
ATOM 691 N N . GLN A 1 88 ? -0.160 15.374 11.436 1.00 77.81 88 GLN A N 1
ATOM 692 C CA . GLN A 1 88 ? 1.254 15.058 11.214 1.00 77.81 88 GLN A CA 1
ATOM 693 C C . GLN A 1 88 ? 2.098 15.092 12.497 1.00 77.81 88 GLN A C 1
ATOM 695 O O . GLN A 1 88 ? 3.265 14.689 12.478 1.00 77.81 88 GLN A O 1
ATOM 700 N N . ARG A 1 89 ? 1.539 15.568 13.620 1.00 78.25 89 ARG A N 1
ATOM 701 C CA . ARG A 1 89 ? 2.228 15.592 14.916 1.00 78.25 89 ARG A CA 1
ATOM 702 C C . ARG A 1 89 ? 2.790 14.210 15.267 1.00 78.25 89 ARG A C 1
ATOM 704 O O . ARG A 1 89 ? 2.084 13.199 15.240 1.00 78.25 89 ARG A O 1
ATOM 711 N N . ARG A 1 90 ? 4.078 14.184 15.631 1.00 68.81 90 ARG A N 1
ATOM 712 C CA . ARG A 1 90 ? 4.809 12.967 16.035 1.00 68.81 90 ARG A CA 1
ATOM 713 C C . ARG A 1 90 ? 4.339 12.407 17.377 1.00 68.81 90 ARG A C 1
ATOM 715 O O . ARG A 1 90 ? 4.518 11.219 17.641 1.00 68.81 90 ARG A O 1
ATOM 722 N N . THR A 1 91 ? 3.755 13.262 18.211 1.00 73.81 91 THR A N 1
ATOM 723 C CA . THR A 1 91 ? 3.239 12.894 19.525 1.00 73.81 91 THR A CA 1
ATOM 724 C C . THR A 1 91 ? 1.916 12.158 19.359 1.00 73.81 91 THR A C 1
ATOM 726 O O . THR A 1 91 ? 0.899 12.753 19.007 1.00 73.81 91 THR A O 1
ATOM 729 N N . ALA A 1 92 ? 1.949 10.854 19.604 1.00 78.69 92 ALA A N 1
ATOM 730 C CA . ALA A 1 92 ? 0.788 9.980 19.609 1.00 78.69 92 ALA A CA 1
ATOM 731 C C . ALA A 1 92 ? 0.991 8.904 20.678 1.00 78.69 92 ALA A C 1
ATOM 733 O O . ALA A 1 92 ? 2.116 8.446 20.901 1.00 78.69 92 ALA A O 1
ATOM 734 N N . GLN A 1 93 ? -0.094 8.505 21.336 1.00 83.75 93 GLN A N 1
ATOM 735 C CA . GLN A 1 93 ? -0.077 7.392 22.283 1.00 83.75 93 GLN A CA 1
ATOM 736 C C . GLN A 1 93 ? -0.183 6.085 21.501 1.00 83.75 93 GLN A C 1
ATOM 738 O O . GLN A 1 93 ? -1.263 5.523 21.336 1.00 83.75 93 GLN A O 1
ATOM 743 N N . TRP A 1 94 ? 0.950 5.652 20.956 1.00 87.31 94 TRP A N 1
ATOM 744 C CA . TRP A 1 94 ? 1.059 4.408 20.206 1.00 87.31 94 TRP A CA 1
ATOM 745 C C . TRP A 1 94 ? 0.745 3.217 21.104 1.00 87.31 94 TRP A C 1
ATOM 747 O O . TRP A 1 94 ? 1.358 3.062 22.160 1.00 87.31 94 TRP A O 1
ATOM 757 N N . LYS A 1 95 ? -0.183 2.370 20.664 1.00 87.62 95 LYS A N 1
ATOM 758 C CA . LYS A 1 95 ? -0.492 1.097 21.317 1.00 87.62 95 LYS A CA 1
ATOM 759 C C . LYS A 1 95 ? -0.177 -0.052 20.360 1.00 87.62 95 LYS A C 1
ATOM 761 O O . LYS A 1 95 ? -0.387 0.127 19.158 1.00 87.62 95 LYS A O 1
ATOM 766 N N . PRO A 1 96 ? 0.328 -1.198 20.843 1.00 86.62 96 PRO A N 1
ATOM 767 C CA . PRO A 1 96 ? 0.433 -2.400 20.024 1.00 86.62 96 PRO A CA 1
ATOM 768 C C . PRO A 1 96 ? -0.920 -2.746 19.397 1.00 86.62 96 PRO A C 1
ATOM 770 O O . PRO A 1 96 ? -1.971 -2.442 19.966 1.00 86.62 96 PRO A O 1
ATOM 773 N N . ILE A 1 97 ? -0.901 -3.347 18.210 1.00 84.19 97 ILE A N 1
ATOM 774 C CA . ILE A 1 97 ? -2.129 -3.808 17.575 1.00 84.19 97 ILE A CA 1
ATOM 775 C C . ILE A 1 97 ? -2.718 -4.978 18.372 1.00 84.19 97 ILE A C 1
ATOM 777 O O . ILE A 1 97 ? -2.115 -6.038 18.490 1.00 84.19 97 ILE A O 1
ATOM 781 N N . GLU A 1 98 ? -3.902 -4.771 18.938 1.00 76.31 98 GLU A N 1
ATOM 782 C CA . GLU A 1 98 ? -4.709 -5.840 19.519 1.00 76.31 98 GLU A CA 1
ATOM 783 C C . GLU A 1 98 ? -5.732 -6.285 18.467 1.00 76.31 98 GLU A C 1
ATOM 785 O O . GLU A 1 98 ? -6.397 -5.445 17.849 1.00 76.31 98 GLU A O 1
ATOM 790 N N . ASP A 1 99 ? -5.852 -7.599 18.246 1.00 63.88 99 ASP A N 1
ATOM 791 C CA . ASP A 1 99 ? -6.604 -8.189 17.124 1.00 63.88 99 ASP A CA 1
ATOM 792 C C . ASP A 1 99 ? -8.075 -7.721 17.021 1.00 63.88 99 ASP A C 1
ATOM 794 O O . ASP A 1 99 ? -8.660 -7.779 15.941 1.00 63.88 99 ASP A O 1
ATOM 798 N N . SER A 1 100 ? -8.680 -7.216 18.101 1.00 58.19 100 SER A N 1
ATOM 799 C CA . SER A 1 100 ? -10.116 -6.915 18.200 1.00 58.19 100 SER A CA 1
ATOM 800 C C . SER A 1 100 ? -10.493 -5.424 18.244 1.00 58.19 100 SER A C 1
ATOM 802 O O . SER A 1 100 ? -11.677 -5.104 18.159 1.00 58.19 100 SER A O 1
ATOM 804 N N . ALA A 1 101 ? -9.544 -4.488 18.359 1.00 63.72 101 ALA A N 1
ATOM 805 C CA . ALA A 1 101 ? -9.873 -3.114 18.775 1.00 63.72 101 ALA A CA 1
ATOM 806 C C . ALA A 1 101 ? -10.091 -2.099 17.633 1.00 63.72 101 ALA A C 1
ATOM 808 O O . ALA A 1 101 ? -10.563 -0.986 17.874 1.00 63.72 101 ALA A O 1
ATOM 809 N N . ILE A 1 102 ? -9.734 -2.437 16.389 1.00 77.94 102 ILE A N 1
ATOM 810 C CA . ILE A 1 102 ? -9.706 -1.458 15.289 1.00 77.94 102 ILE A CA 1
ATOM 811 C C . ILE A 1 102 ? -10.811 -1.767 14.272 1.00 77.94 102 ILE A C 1
ATOM 813 O O . ILE A 1 102 ? -10.681 -2.756 13.547 1.00 77.94 102 ILE A O 1
ATOM 817 N N . PRO A 1 103 ? -11.861 -0.937 14.147 1.00 83.62 103 PRO A N 1
ATOM 818 C CA . PRO A 1 103 ? -12.848 -1.095 13.084 1.00 83.62 103 PRO A CA 1
ATOM 819 C C . PRO A 1 103 ? -12.182 -0.803 11.733 1.00 83.62 103 PRO A C 1
ATOM 821 O O . PRO A 1 103 ? -11.682 0.295 11.509 1.00 83.62 103 PRO A O 1
ATOM 824 N N . PHE A 1 104 ? -12.132 -1.800 10.848 1.00 86.25 104 PHE A N 1
ATOM 825 C CA . PHE A 1 104 ? -11.584 -1.671 9.494 1.00 86.25 104 PHE A CA 1
ATOM 826 C C . PHE A 1 104 ? -12.468 -2.463 8.521 1.00 86.25 104 PHE A C 1
ATOM 828 O O . PHE A 1 104 ? -12.931 -3.544 8.901 1.00 86.25 104 PHE A O 1
ATOM 835 N N . PRO A 1 105 ? -12.723 -1.957 7.301 1.00 88.19 105 PRO A N 1
ATOM 836 C CA . PRO A 1 105 ? -13.574 -2.637 6.331 1.00 88.19 105 PRO A CA 1
ATOM 837 C C . PRO A 1 105 ? -13.008 -4.003 5.935 1.00 88.19 105 PRO A C 1
ATOM 839 O O . PRO A 1 105 ? -11.805 -4.148 5.709 1.00 88.19 105 PRO A O 1
ATOM 842 N N . GLN A 1 106 ? -13.897 -4.989 5.811 1.00 88.44 106 GLN A N 1
ATOM 843 C CA . GLN A 1 106 ? -13.546 -6.283 5.235 1.00 88.44 106 GLN A CA 1
ATOM 844 C C . GLN A 1 106 ? -13.430 -6.132 3.721 1.00 88.44 106 GLN A C 1
ATOM 846 O O . GLN A 1 106 ? -14.369 -5.662 3.077 1.00 88.44 106 GLN A O 1
ATOM 851 N N . LEU A 1 107 ? -12.287 -6.513 3.157 1.00 88.44 107 LEU A N 1
ATOM 852 C CA . LEU A 1 107 ? -12.044 -6.425 1.720 1.00 88.44 107 LEU A CA 1
ATOM 853 C C . LEU A 1 107 ? -11.934 -7.826 1.131 1.00 88.44 107 LEU A C 1
ATOM 855 O O . LEU A 1 107 ? -11.257 -8.697 1.672 1.00 88.44 107 LEU A O 1
ATOM 859 N N . THR A 1 108 ? -12.581 -8.022 -0.012 1.00 89.00 108 THR A N 1
ATOM 860 C CA . THR A 1 108 ? -12.423 -9.238 -0.815 1.00 89.00 108 THR A CA 1
ATOM 861 C C . THR A 1 108 ? -11.046 -9.280 -1.478 1.00 89.00 108 THR A C 1
ATOM 863 O O . THR A 1 108 ? -10.412 -8.244 -1.701 1.00 89.00 108 THR A O 1
ATOM 866 N N . ASP A 1 109 ? -10.607 -10.472 -1.883 1.00 85.06 109 ASP A N 1
ATOM 867 C CA . ASP A 1 109 ? -9.363 -10.660 -2.639 1.00 85.06 109 ASP A CA 1
ATOM 868 C C . ASP A 1 109 ? -9.293 -9.789 -3.899 1.00 85.06 109 ASP A C 1
ATOM 870 O O . ASP A 1 109 ? -8.226 -9.276 -4.240 1.00 85.06 109 ASP A O 1
ATOM 874 N N . GLU A 1 110 ? -10.418 -9.594 -4.589 1.00 85.88 110 GLU A N 1
ATOM 875 C CA . GLU A 1 110 ? -10.467 -8.766 -5.794 1.00 85.88 110 GLU A CA 1
ATOM 876 C C . GLU A 1 110 ? -10.321 -7.277 -5.461 1.00 85.88 110 GLU A C 1
ATOM 878 O O . GLU A 1 110 ? -9.553 -6.564 -6.108 1.00 85.88 110 GLU A O 1
ATOM 883 N N . GLN A 1 111 ? -10.965 -6.802 -4.390 1.00 86.06 111 GLN A N 1
ATOM 884 C CA . GLN A 1 111 ? -10.785 -5.428 -3.909 1.00 86.06 111 GLN A CA 1
ATOM 885 C C . GLN A 1 111 ? -9.350 -5.179 -3.441 1.00 86.06 111 GLN A C 1
ATOM 887 O O . GLN A 1 111 ? -8.773 -4.140 -3.753 1.00 86.06 111 GLN A O 1
ATOM 892 N N . LEU A 1 112 ? -8.738 -6.149 -2.764 1.00 86.50 112 LEU A N 1
ATOM 893 C CA . LEU A 1 112 ? -7.340 -6.092 -2.349 1.00 86.50 112 LEU A CA 1
ATOM 894 C C . LEU A 1 112 ? -6.392 -6.050 -3.549 1.00 86.50 112 LEU A C 1
ATOM 896 O O . LEU A 1 112 ? -5.498 -5.202 -3.590 1.00 86.50 112 LEU A O 1
ATOM 900 N N . ARG A 1 113 ? -6.599 -6.900 -4.564 1.00 84.56 113 ARG A N 1
ATOM 901 C CA . ARG A 1 113 ? -5.825 -6.873 -5.824 1.00 84.56 113 ARG A CA 1
ATOM 902 C C . ARG A 1 113 ? -6.010 -5.556 -6.549 1.00 84.56 113 ARG A C 1
ATOM 904 O O . ARG A 1 113 ? -5.064 -5.061 -7.167 1.00 84.56 113 ARG A O 1
ATOM 911 N N . SER A 1 114 ? -7.220 -5.007 -6.484 1.00 82.00 114 SER A N 1
ATOM 912 C CA . SER A 1 114 ? -7.578 -3.720 -7.058 1.00 82.00 114 SER A CA 1
ATOM 913 C C . SER A 1 114 ? -6.821 -2.564 -6.398 1.00 82.00 114 SER A C 1
ATOM 915 O O . SER A 1 114 ? -6.153 -1.780 -7.077 1.00 82.00 114 SER A O 1
ATOM 917 N N . LEU A 1 115 ? -6.829 -2.536 -5.068 1.00 82.69 115 LEU A N 1
ATOM 918 C CA . LEU A 1 115 ? -6.223 -1.496 -4.241 1.00 82.69 115 LEU A CA 1
ATOM 919 C C . LEU A 1 115 ? -4.686 -1.516 -4.259 1.00 82.69 115 LEU A C 1
ATOM 921 O O . LEU A 1 115 ? -4.051 -0.469 -4.257 1.00 82.69 115 LEU A O 1
ATOM 925 N N . THR A 1 116 ? -4.078 -2.701 -4.294 1.00 79.50 116 THR A N 1
ATOM 926 C CA . THR A 1 116 ? -2.624 -2.887 -4.091 1.00 79.50 116 THR A CA 1
ATOM 927 C C . THR A 1 116 ? -1.826 -2.999 -5.393 1.00 79.50 116 THR A C 1
ATOM 929 O O . THR A 1 116 ? -0.639 -3.324 -5.387 1.00 79.50 116 THR A O 1
ATOM 932 N N . PHE A 1 117 ? -2.469 -2.713 -6.530 1.00 71.19 117 PHE A N 1
ATOM 933 C CA . PHE A 1 117 ? -1.865 -2.725 -7.870 1.00 71.19 117 PHE A CA 1
ATOM 934 C C . PHE A 1 117 ? -1.239 -4.066 -8.291 1.00 71.19 117 PHE A C 1
ATOM 936 O O . PHE A 1 117 ? -0.402 -4.108 -9.192 1.00 71.19 117 PHE A O 1
ATOM 943 N N . GLY A 1 118 ? -1.671 -5.184 -7.698 1.00 72.56 118 GLY A N 1
ATOM 944 C CA . GLY A 1 118 ? -1.390 -6.513 -8.235 1.00 72.56 118 GLY A CA 1
ATOM 945 C C . GLY A 1 118 ? -1.097 -7.598 -7.206 1.00 72.56 118 GLY A C 1
ATOM 946 O O . GLY A 1 118 ? -0.888 -7.376 -6.019 1.00 72.56 118 GLY A O 1
ATOM 947 N N . VAL A 1 119 ? -1.045 -8.826 -7.716 1.00 79.38 119 VAL A N 1
ATOM 948 C CA . VAL A 1 119 ? -0.970 -10.061 -6.917 1.00 79.38 119 VAL A CA 1
ATOM 949 C C . VAL A 1 119 ? 0.367 -10.251 -6.206 1.00 79.38 119 VAL A C 1
ATOM 951 O O . VAL A 1 119 ? 0.443 -10.981 -5.225 1.00 79.38 119 VAL A O 1
ATOM 954 N N . TYR A 1 120 ? 1.428 -9.618 -6.708 1.00 79.44 120 TYR A N 1
ATOM 955 C CA . TYR A 1 120 ? 2.765 -9.749 -6.138 1.00 79.44 120 TYR A CA 1
ATOM 956 C C . TYR A 1 120 ? 2.833 -9.154 -4.729 1.00 79.44 120 TYR A C 1
ATOM 958 O O . TYR A 1 120 ? 3.314 -9.816 -3.815 1.00 79.44 120 TYR A O 1
ATOM 966 N N . GLN A 1 121 ? 2.285 -7.950 -4.541 1.00 82.94 121 GLN A N 1
ATOM 967 C CA . GLN A 1 121 ? 2.294 -7.275 -3.240 1.00 82.94 121 GLN A CA 1
ATOM 968 C C . GLN A 1 121 ? 1.488 -8.063 -2.198 1.00 82.94 121 GLN A C 1
ATOM 970 O O . GLN A 1 121 ? 1.919 -8.225 -1.058 1.00 82.94 121 GLN A O 1
ATOM 975 N N . LEU A 1 122 ? 0.358 -8.641 -2.614 1.00 83.38 122 LEU A N 1
ATOM 976 C CA . LEU A 1 122 ? -0.470 -9.485 -1.750 1.00 83.38 122 LEU A CA 1
ATOM 977 C C . LEU A 1 122 ? 0.222 -10.788 -1.355 1.00 83.38 122 LEU A C 1
ATOM 979 O O . LEU A 1 122 ? 0.176 -11.168 -0.194 1.00 83.38 122 LEU A O 1
ATOM 983 N N . LYS A 1 123 ? 0.924 -11.450 -2.281 1.00 83.50 123 LYS A N 1
ATOM 984 C CA . LYS A 1 123 ? 1.661 -12.685 -1.963 1.00 83.50 123 LYS A CA 1
ATOM 985 C C . LYS A 1 123 ? 2.752 -12.475 -0.916 1.00 83.50 123 LYS A C 1
ATOM 987 O O . LYS A 1 123 ? 3.017 -13.381 -0.139 1.00 83.50 123 LYS A O 1
ATOM 992 N N . LEU A 1 124 ? 3.373 -11.298 -0.893 1.00 82.94 124 LEU A N 1
ATOM 993 C CA . LEU A 1 124 ? 4.376 -10.966 0.118 1.00 82.94 124 LEU A CA 1
ATOM 994 C C . LEU A 1 124 ? 3.763 -10.578 1.470 1.00 82.94 124 LEU A C 1
ATOM 996 O O . LEU A 1 124 ? 4.462 -10.600 2.478 1.00 82.94 124 LEU A O 1
ATOM 1000 N N . SER A 1 125 ? 2.478 -10.213 1.498 1.00 86.81 125 SER A N 1
ATOM 1001 C CA . SER A 1 125 ? 1.812 -9.672 2.689 1.00 86.81 125 SER A CA 1
ATOM 1002 C C . SER A 1 125 ? 1.888 -10.624 3.876 1.00 86.81 125 SER A C 1
ATOM 1004 O O . SER A 1 125 ? 2.250 -10.198 4.965 1.00 86.81 125 SER A O 1
ATOM 1006 N N . SER A 1 126 ? 1.634 -11.909 3.637 1.00 85.25 126 SER A N 1
ATOM 1007 C CA . SER A 1 126 ? 1.767 -12.995 4.609 1.00 85.25 126 SER A CA 1
ATOM 1008 C C . SER A 1 126 ? 3.140 -12.988 5.293 1.00 85.25 126 SER A C 1
ATOM 1010 O O . SER A 1 126 ? 3.228 -12.781 6.501 1.00 85.25 126 SER A O 1
ATOM 1012 N N . SER A 1 127 ? 4.221 -13.078 4.513 1.00 83.00 127 SER A N 1
ATOM 1013 C CA . SER A 1 127 ? 5.589 -13.091 5.045 1.00 83.00 127 SER A CA 1
ATOM 1014 C C . SER A 1 127 ? 5.937 -11.830 5.840 1.00 83.00 127 SER A C 1
ATOM 1016 O O . SER A 1 127 ? 6.548 -11.933 6.900 1.00 83.00 127 SER A O 1
ATOM 1018 N N . TYR A 1 128 ? 5.522 -10.645 5.376 1.00 84.06 128 TYR A N 1
ATOM 1019 C CA . TYR A 1 128 ? 5.747 -9.408 6.131 1.00 84.06 128 TYR A CA 1
ATOM 1020 C C . TYR A 1 128 ? 4.989 -9.390 7.454 1.00 84.06 128 TYR A C 1
ATOM 1022 O O . TYR A 1 128 ? 5.545 -8.981 8.465 1.00 84.06 128 TYR A O 1
ATOM 1030 N N . ILE A 1 129 ? 3.723 -9.813 7.463 1.00 85.50 129 ILE A N 1
ATOM 1031 C CA . ILE A 1 129 ? 2.928 -9.864 8.692 1.00 85.50 129 ILE A CA 1
ATOM 1032 C C . ILE A 1 129 ? 3.511 -10.876 9.669 1.00 85.50 129 ILE A C 1
ATOM 1034 O O . ILE A 1 129 ? 3.613 -10.560 10.848 1.00 85.50 129 ILE A O 1
ATOM 1038 N N . GLN A 1 130 ? 3.961 -12.035 9.193 1.00 82.88 130 GLN A N 1
ATOM 1039 C CA . GLN A 1 130 ? 4.629 -13.021 10.036 1.00 82.88 130 GLN A CA 1
ATOM 1040 C C . GLN A 1 130 ? 5.874 -12.440 10.725 1.00 82.88 130 GLN A C 1
ATOM 1042 O O . GLN A 1 130 ? 6.018 -12.604 11.932 1.00 82.88 130 GLN A O 1
ATOM 1047 N N . GLU A 1 131 ? 6.713 -11.680 10.010 1.00 80.62 131 GLU A N 1
ATOM 1048 C CA . GLU A 1 131 ? 7.884 -11.008 10.602 1.00 80.62 131 GLU A CA 1
ATOM 1049 C C . GLU A 1 131 ? 7.496 -10.064 11.755 1.00 80.62 131 GLU A C 1
ATOM 1051 O O . GLU A 1 131 ? 8.222 -9.960 12.742 1.00 80.62 131 GLU A O 1
ATOM 1056 N N . TYR A 1 132 ? 6.342 -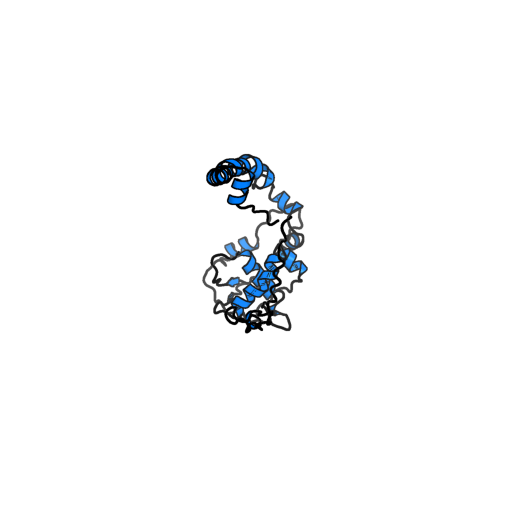9.396 11.664 1.00 80.19 132 TYR A N 1
ATOM 1057 C CA . TYR A 1 132 ? 5.840 -8.533 12.738 1.00 80.19 132 TYR A CA 1
ATOM 1058 C C . TYR A 1 132 ? 5.178 -9.292 13.897 1.00 80.19 132 TYR A C 1
ATOM 1060 O O . TYR A 1 132 ? 5.112 -8.766 15.003 1.00 80.19 132 TYR A O 1
ATOM 1068 N N . MET A 1 133 ? 4.641 -10.488 13.652 1.00 78.62 133 MET A N 1
ATOM 1069 C CA . MET A 1 133 ? 3.983 -11.292 14.690 1.00 78.62 133 MET A CA 1
ATOM 1070 C C . MET A 1 133 ? 4.983 -12.139 15.483 1.00 78.62 133 MET A C 1
ATOM 1072 O O . MET A 1 133 ? 4.799 -12.333 16.681 1.00 78.62 133 MET A O 1
ATOM 1076 N N . GLU A 1 134 ? 6.026 -12.644 14.820 1.00 78.31 134 GLU A N 1
ATOM 1077 C CA . GLU A 1 134 ? 7.028 -13.551 15.400 1.00 78.31 134 GLU A CA 1
ATOM 1078 C C . GLU A 1 134 ? 8.363 -12.857 15.716 1.00 78.31 134 GLU A C 1
ATOM 1080 O O . GLU A 1 134 ? 9.130 -13.346 16.543 1.00 78.31 134 GLU A O 1
ATOM 1085 N N . GLY A 1 135 ? 8.667 -11.730 15.066 1.00 72.75 135 GLY A N 1
ATOM 1086 C CA . GLY A 1 135 ? 9.882 -10.958 15.323 1.00 72.75 135 GLY A CA 1
ATOM 1087 C C . GLY A 1 135 ? 9.730 -9.946 16.463 1.00 72.75 135 GLY A C 1
ATOM 1088 O O . GLY A 1 135 ? 8.640 -9.655 16.939 1.00 72.75 135 GLY A O 1
ATOM 1089 N N . ASP A 1 136 ? 10.830 -9.299 16.855 1.00 70.31 136 ASP A N 1
ATOM 1090 C CA . ASP A 1 136 ? 10.807 -8.206 17.857 1.00 70.31 136 ASP A CA 1
ATOM 1091 C C . ASP A 1 136 ? 10.252 -6.866 17.306 1.00 70.31 136 ASP A C 1
ATOM 1093 O O . ASP A 1 136 ? 10.375 -5.821 17.944 1.00 70.31 136 ASP A O 1
ATOM 1097 N N . SER A 1 137 ? 9.721 -6.842 16.078 1.00 73.69 137 SER A N 1
ATOM 1098 C CA . SER A 1 137 ? 9.153 -5.636 15.460 1.00 73.69 137 SER A CA 1
ATOM 1099 C C . SER A 1 137 ? 7.649 -5.582 15.693 1.00 73.69 137 SER A C 1
ATOM 1101 O O . SER A 1 137 ? 6.939 -6.479 15.272 1.00 73.69 137 SER A O 1
ATOM 1103 N N . GLN A 1 138 ? 7.142 -4.494 16.272 1.00 79.12 138 GLN A N 1
ATOM 1104 C CA . GLN A 1 138 ? 5.714 -4.359 16.576 1.00 79.12 138 GLN A CA 1
ATOM 1105 C C . GLN A 1 138 ? 4.980 -3.467 15.567 1.00 79.12 138 GLN A C 1
ATOM 1107 O O . GLN A 1 138 ? 5.504 -2.445 15.107 1.00 79.12 138 GLN A O 1
ATOM 1112 N N . ILE A 1 139 ? 3.734 -3.834 15.259 1.00 86.69 139 ILE A N 1
ATOM 1113 C CA . ILE A 1 139 ? 2.771 -2.954 14.591 1.00 86.69 139 ILE A CA 1
ATOM 1114 C C . ILE A 1 139 ? 2.073 -2.138 15.679 1.00 86.69 139 ILE A C 1
ATOM 1116 O O . ILE A 1 139 ? 1.382 -2.690 16.534 1.00 86.69 139 ILE A O 1
ATOM 1120 N N . CYS A 1 140 ? 2.234 -0.820 15.630 1.00 87.38 140 CYS A N 1
ATOM 1121 C CA . CYS A 1 140 ? 1.597 0.102 16.559 1.00 87.38 140 CYS A CA 1
ATOM 1122 C C . CYS A 1 140 ? 0.481 0.879 15.866 1.00 87.38 140 CYS A C 1
ATOM 1124 O O . CYS A 1 140 ? 0.628 1.324 14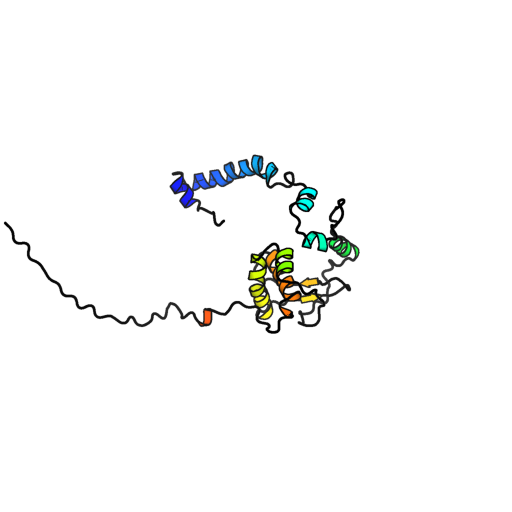.727 1.00 87.38 140 CYS A O 1
ATOM 1126 N N . VAL A 1 141 ? -0.614 1.115 16.576 1.00 88.31 141 VAL A N 1
ATOM 1127 C CA . VAL A 1 141 ? -1.774 1.848 16.075 1.00 88.31 141 VAL A CA 1
ATOM 1128 C C . VAL A 1 141 ? -2.107 3.014 16.991 1.00 88.31 141 VAL A C 1
ATOM 1130 O O . VAL A 1 141 ? -1.899 2.976 18.205 1.00 88.31 141 VAL A O 1
ATOM 1133 N N . TYR A 1 142 ? -2.613 4.077 16.381 1.00 85.94 142 TYR A N 1
ATOM 1134 C CA . TYR A 1 142 ? -3.178 5.222 17.063 1.00 85.94 142 TYR A CA 1
ATOM 1135 C C . TYR A 1 142 ? -4.438 5.694 16.337 1.00 85.94 142 TYR A C 1
ATOM 1137 O O . TYR A 1 142 ? -4.419 5.941 15.129 1.00 85.94 142 TYR A O 1
ATOM 1145 N N . LYS A 1 143 ? -5.534 5.831 17.083 1.00 81.56 143 LYS A N 1
ATOM 1146 C CA . LYS A 1 143 ? -6.808 6.359 16.592 1.00 81.56 143 LYS A CA 1
ATOM 1147 C C . LYS A 1 143 ? -7.040 7.722 17.245 1.00 81.56 143 LYS A C 1
ATOM 1149 O O . LYS A 1 143 ? -7.253 7.787 18.449 1.00 81.56 143 LYS A O 1
ATOM 1154 N N . ASP A 1 144 ? -6.921 8.784 16.452 1.00 69.38 144 ASP A N 1
ATOM 1155 C CA . ASP A 1 144 ? -7.064 10.181 16.908 1.00 69.38 144 ASP A CA 1
ATOM 1156 C C . ASP A 1 144 ? -8.446 10.749 16.555 1.00 69.38 144 ASP A C 1
ATOM 1158 O O . ASP A 1 144 ? -9.044 11.483 17.331 1.00 69.38 144 ASP A O 1
ATOM 1162 N N . ALA A 1 145 ? -8.971 10.365 15.387 1.00 70.94 145 ALA A N 1
ATOM 1163 C CA . ALA A 1 145 ? -10.269 10.791 14.877 1.00 70.94 145 ALA A CA 1
ATOM 1164 C C . ALA A 1 145 ? -11.158 9.573 14.584 1.00 70.94 145 ALA A C 1
ATOM 1166 O O . ALA A 1 145 ? -10.659 8.454 14.423 1.00 70.94 145 ALA A O 1
ATOM 1167 N N . ASN A 1 146 ? -12.475 9.789 14.509 1.00 71.19 146 ASN A N 1
ATOM 1168 C CA . ASN A 1 146 ? -13.456 8.711 14.330 1.00 71.19 146 ASN A CA 1
ATOM 1169 C C . ASN A 1 146 ? -13.171 7.847 13.091 1.00 71.19 146 ASN A C 1
ATOM 1171 O O . ASN A 1 146 ? -13.255 6.619 13.197 1.00 71.19 146 ASN A O 1
ATOM 1175 N N . ASP A 1 147 ? -12.698 8.478 12.011 1.00 79.19 147 ASP A N 1
ATOM 1176 C CA . ASP A 1 147 ? -12.525 7.858 10.691 1.00 79.19 147 ASP A CA 1
ATOM 1177 C C . ASP A 1 147 ? -11.057 7.749 10.239 1.00 79.19 147 ASP A C 1
ATOM 1179 O O . ASP A 1 147 ? -10.778 7.405 9.091 1.00 79.19 147 ASP A O 1
ATOM 1183 N N . LEU A 1 148 ? -10.089 8.025 11.127 1.00 83.38 148 LEU A N 1
ATOM 1184 C CA . LEU A 1 148 ? -8.662 7.941 10.800 1.00 83.38 148 LEU A CA 1
ATOM 1185 C C . LEU A 1 148 ? -7.895 7.020 11.729 1.00 83.38 148 LEU A C 1
ATOM 1187 O O . LEU A 1 148 ? -7.878 7.173 12.952 1.00 83.38 148 LEU A O 1
ATOM 1191 N N . ILE A 1 149 ? -7.162 6.111 11.097 1.00 86.31 149 ILE A N 1
ATOM 1192 C CA . ILE A 1 149 ? -6.295 5.150 11.759 1.00 86.31 149 ILE A CA 1
ATOM 1193 C C . ILE A 1 149 ? -4.865 5.457 11.332 1.00 86.31 149 ILE A C 1
ATOM 1195 O O . ILE A 1 149 ? -4.528 5.407 10.149 1.00 86.31 149 ILE A O 1
ATOM 1199 N N . ARG A 1 150 ? -4.010 5.777 12.304 1.00 86.62 150 ARG A N 1
ATOM 1200 C CA . ARG A 1 150 ? -2.570 5.927 12.093 1.00 86.62 150 ARG A CA 1
ATOM 1201 C C . ARG A 1 150 ? -1.879 4.638 12.493 1.00 86.62 150 ARG A C 1
ATOM 1203 O O . ARG A 1 150 ? -2.102 4.124 13.585 1.00 86.62 150 ARG A O 1
ATOM 1210 N N . ILE A 1 151 ? -1.022 4.138 11.614 1.00 86.81 151 ILE A N 1
ATOM 1211 C CA . ILE A 1 151 ? -0.286 2.895 11.828 1.00 86.81 151 ILE A CA 1
ATOM 1212 C C . ILE A 1 151 ? 1.194 3.210 11.730 1.00 86.81 151 ILE A C 1
ATOM 1214 O O . ILE A 1 151 ? 1.645 3.879 10.799 1.00 86.81 151 ILE A O 1
ATOM 1218 N N . ARG A 1 152 ? 1.946 2.730 12.710 1.00 85.88 152 ARG A N 1
ATOM 1219 C CA . ARG A 1 152 ? 3.394 2.813 12.754 1.00 85.88 152 ARG A CA 1
ATOM 1220 C C . ARG A 1 152 ? 3.950 1.405 12.726 1.00 85.88 152 ARG A C 1
ATOM 1222 O O . ARG A 1 152 ? 3.650 0.589 13.589 1.00 85.88 152 ARG A O 1
ATOM 1229 N N . ILE A 1 153 ? 4.795 1.167 11.740 1.00 83.38 153 ILE A N 1
ATOM 1230 C CA . ILE A 1 153 ? 5.548 -0.068 11.582 1.00 83.38 153 ILE A CA 1
ATOM 1231 C C . ILE A 1 153 ? 7.031 0.264 11.600 1.00 83.38 153 ILE A C 1
ATOM 1233 O O . ILE A 1 153 ? 7.451 1.298 11.075 1.00 83.38 153 ILE A O 1
ATOM 1237 N N . GLN A 1 154 ? 7.825 -0.609 12.205 1.00 75.88 154 GLN A N 1
ATOM 1238 C CA . GLN A 1 154 ? 9.277 -0.515 12.173 1.00 75.88 154 GLN A CA 1
ATOM 1239 C C . GLN A 1 154 ? 9.819 -1.656 11.315 1.00 75.88 154 GLN A C 1
ATOM 1241 O O . GLN A 1 154 ? 9.829 -2.812 11.731 1.00 75.88 154 GLN A O 1
ATOM 1246 N N . SER A 1 155 ? 10.232 -1.331 10.088 1.00 69.31 155 SER A N 1
ATOM 1247 C CA . SER A 1 155 ? 10.880 -2.300 9.199 1.00 69.31 155 SER A CA 1
ATOM 1248 C C . SER A 1 155 ? 12.342 -2.497 9.604 1.00 69.31 155 SER A C 1
ATOM 1250 O O . SER A 1 155 ? 13.031 -1.520 9.908 1.00 69.31 155 SER A O 1
ATOM 1252 N N . ARG A 1 156 ? 12.815 -3.749 9.603 1.00 65.06 156 ARG A N 1
ATOM 1253 C CA . ARG A 1 156 ? 14.233 -4.100 9.816 1.00 65.06 156 ARG A CA 1
ATOM 1254 C C . ARG A 1 156 ? 15.052 -4.038 8.531 1.00 65.06 156 ARG A C 1
ATOM 1256 O O . ARG A 1 156 ? 16.273 -3.937 8.578 1.00 65.06 156 ARG A O 1
ATOM 1263 N N . ALA A 1 157 ? 14.392 -4.106 7.378 1.00 53.56 157 ALA A N 1
ATOM 1264 C CA . ALA A 1 157 ? 15.047 -4.216 6.089 1.00 53.56 157 ALA A CA 1
ATOM 1265 C C . ALA A 1 157 ? 14.992 -2.878 5.341 1.00 53.56 157 ALA A C 1
ATOM 1267 O O . ALA A 1 157 ? 13.950 -2.443 4.858 1.00 53.56 157 ALA A O 1
ATOM 1268 N N . HIS A 1 158 ? 16.154 -2.241 5.191 1.00 49.28 158 HIS A N 1
ATOM 1269 C CA . HIS A 1 158 ? 16.318 -0.937 4.536 1.00 49.28 158 HIS A CA 1
ATOM 1270 C C . HIS A 1 158 ? 16.038 -0.930 3.013 1.00 49.28 158 HIS A C 1
ATOM 1272 O O . HIS A 1 158 ? 16.221 0.104 2.374 1.00 49.28 158 HIS A O 1
ATOM 1278 N N . VAL A 1 159 ? 15.636 -2.061 2.409 1.00 46.28 159 VAL A N 1
ATOM 1279 C CA . VAL A 1 159 ? 15.645 -2.253 0.940 1.00 46.28 159 VAL A CA 1
ATOM 1280 C C . VAL A 1 159 ? 14.338 -2.828 0.369 1.00 46.28 159 VAL A C 1
ATOM 1282 O O . VAL A 1 159 ? 14.174 -2.887 -0.847 1.00 46.28 159 VAL A O 1
ATOM 1285 N N . VAL A 1 160 ? 13.368 -3.224 1.196 1.00 50.81 160 VAL A N 1
ATOM 1286 C CA . VAL A 1 160 ? 12.107 -3.799 0.694 1.00 50.81 160 VAL A CA 1
ATOM 1287 C C . VAL A 1 160 ? 11.017 -2.737 0.568 1.00 50.81 160 VAL A C 1
ATOM 1289 O O . VAL A 1 160 ? 10.838 -1.884 1.433 1.00 50.81 160 VAL A O 1
ATOM 1292 N N . GLY A 1 161 ? 10.351 -2.738 -0.590 1.00 62.88 161 GLY A N 1
ATOM 1293 C CA . GLY A 1 161 ? 9.551 -1.621 -1.085 1.00 62.88 161 GLY A CA 1
ATOM 1294 C C . GLY A 1 161 ? 8.434 -1.189 -0.135 1.00 62.88 161 GLY A C 1
ATOM 1295 O O . GLY A 1 161 ? 7.631 -2.004 0.310 1.00 62.88 161 GLY A O 1
ATOM 1296 N N . VAL A 1 162 ? 8.333 0.122 0.099 1.00 67.44 162 VAL A N 1
ATOM 1297 C CA . VAL A 1 162 ? 7.286 0.771 0.913 1.00 67.44 162 VAL A CA 1
ATOM 1298 C C . VAL A 1 162 ? 5.876 0.278 0.547 1.00 67.44 162 VAL A C 1
ATOM 1300 O O . VAL A 1 162 ? 5.033 0.094 1.421 1.00 67.44 162 VAL A O 1
ATOM 1303 N N . CYS A 1 163 ? 5.629 0.003 -0.738 1.00 73.88 163 CYS A N 1
ATOM 1304 C CA . CYS A 1 163 ? 4.347 -0.500 -1.233 1.00 73.88 163 CYS A CA 1
ATOM 1305 C C . CYS A 1 163 ? 3.963 -1.880 -0.679 1.00 73.88 163 CYS A C 1
ATOM 1307 O O . CYS A 1 163 ? 2.778 -2.128 -0.447 1.00 73.88 163 CYS A O 1
ATOM 1309 N N . ALA A 1 164 ? 4.936 -2.756 -0.429 1.00 79.69 164 ALA A N 1
ATOM 1310 C CA . ALA A 1 164 ? 4.680 -4.099 0.072 1.00 79.69 164 ALA A CA 1
ATOM 1311 C C . ALA A 1 164 ? 4.253 -4.064 1.544 1.00 79.69 164 ALA A C 1
ATOM 1313 O O . ALA A 1 164 ? 3.281 -4.713 1.919 1.00 79.69 164 ALA A O 1
ATOM 1314 N N . HIS A 1 165 ? 4.900 -3.222 2.354 1.00 82.12 165 HIS A N 1
ATOM 1315 C CA . HIS A 1 165 ? 4.533 -3.018 3.755 1.00 82.12 165 HIS A CA 1
ATOM 1316 C C . HIS A 1 165 ? 3.129 -2.422 3.912 1.00 82.12 165 HIS A C 1
ATOM 1318 O O . HIS A 1 165 ? 2.336 -2.908 4.714 1.00 82.12 165 HIS A O 1
ATOM 1324 N N . VAL A 1 166 ? 2.794 -1.397 3.121 1.00 87.06 166 VAL A N 1
ATOM 1325 C CA . VAL A 1 166 ? 1.444 -0.807 3.136 1.00 87.06 166 VAL A CA 1
ATOM 1326 C C . VAL A 1 166 ? 0.400 -1.854 2.744 1.00 87.06 166 VAL A C 1
ATOM 1328 O O . VAL A 1 166 ? -0.617 -1.997 3.419 1.00 87.06 166 VAL A O 1
ATOM 1331 N N . THR A 1 167 ? 0.681 -2.633 1.699 1.00 89.00 167 THR A N 1
ATOM 1332 C CA . THR A 1 167 ? -0.193 -3.725 1.249 1.00 89.00 167 THR A CA 1
ATOM 1333 C C . THR A 1 167 ? -0.390 -4.782 2.334 1.00 89.00 167 THR A C 1
ATOM 1335 O O . THR A 1 167 ? -1.526 -5.175 2.591 1.00 89.00 167 THR A O 1
ATOM 1338 N N . ALA A 1 168 ? 0.684 -5.180 3.019 1.00 88.88 168 ALA A N 1
ATOM 1339 C CA . ALA A 1 168 ? 0.642 -6.166 4.092 1.00 88.88 168 ALA A CA 1
ATOM 1340 C C . ALA A 1 168 ? -0.289 -5.742 5.231 1.00 88.88 168 ALA A C 1
ATOM 1342 O O . ALA A 1 168 ? -1.127 -6.523 5.680 1.00 88.88 168 ALA A O 1
ATOM 1343 N N . ILE A 1 169 ? -0.197 -4.478 5.645 1.00 89.31 169 ILE A N 1
ATOM 1344 C CA . ILE A 1 169 ? -1.042 -3.914 6.698 1.00 89.31 169 ILE A CA 1
ATOM 1345 C C . ILE A 1 169 ? -2.509 -3.845 6.270 1.00 89.31 169 ILE A C 1
ATOM 1347 O O . ILE A 1 169 ? -3.385 -4.234 7.042 1.00 89.31 169 ILE A O 1
ATOM 1351 N N . ILE A 1 170 ? -2.788 -3.400 5.042 1.00 90.75 170 ILE A N 1
ATOM 1352 C CA . ILE A 1 170 ? -4.156 -3.372 4.507 1.00 90.75 170 ILE A CA 1
ATOM 1353 C C . ILE A 1 170 ? -4.735 -4.788 4.469 1.00 90.75 170 ILE A C 1
ATOM 1355 O O . ILE A 1 170 ? -5.856 -4.999 4.927 1.00 90.75 170 ILE A O 1
ATOM 1359 N N . TRP A 1 171 ? -3.978 -5.765 3.966 1.00 90.88 171 TRP A N 1
ATOM 1360 C CA . TRP A 1 171 ? -4.390 -7.168 3.908 1.00 90.88 171 TRP A CA 1
ATOM 1361 C C . TRP A 1 171 ? -4.675 -7.745 5.301 1.00 90.88 171 TRP A C 1
ATOM 1363 O O . TRP A 1 171 ? -5.723 -8.359 5.516 1.00 90.88 171 TRP A O 1
ATOM 1373 N N . TYR A 1 172 ? -3.797 -7.492 6.273 1.00 89.81 172 TYR A N 1
ATOM 1374 C CA . TYR A 1 172 ? -3.982 -7.966 7.642 1.00 89.81 172 TYR A CA 1
ATOM 1375 C C . TYR A 1 172 ? -5.229 -7.377 8.306 1.00 89.81 172 TYR A C 1
ATOM 1377 O O . TYR A 1 172 ? -6.039 -8.123 8.856 1.00 89.81 172 TYR A O 1
ATOM 1385 N N . LEU A 1 173 ? -5.430 -6.059 8.204 1.00 89.56 173 LEU A N 1
ATOM 1386 C CA . LEU A 1 173 ? -6.581 -5.380 8.806 1.00 89.56 173 LEU A CA 1
ATOM 1387 C C . LEU A 1 173 ? -7.914 -5.743 8.142 1.00 89.56 173 LEU A C 1
ATOM 1389 O O . LEU A 1 173 ? -8.937 -5.853 8.824 1.00 89.56 173 LEU A O 1
ATOM 1393 N N . SER A 1 174 ? -7.916 -5.912 6.823 1.00 89.62 174 SER A N 1
ATOM 1394 C CA . SER A 1 174 ? -9.140 -6.144 6.050 1.00 89.62 174 SER A CA 1
ATOM 1395 C C . SER A 1 174 ? -9.543 -7.604 5.915 1.00 89.62 174 SER A C 1
ATOM 1397 O O . SER A 1 174 ? -10.680 -7.867 5.545 1.00 89.62 174 SER A O 1
ATOM 1399 N N . SER A 1 175 ? -8.639 -8.551 6.164 1.00 87.25 175 SER A N 1
ATOM 1400 C CA . SER A 1 175 ? -8.915 -9.965 5.917 1.00 87.25 175 SER A CA 1
ATOM 1401 C C . SER A 1 175 ? -8.235 -10.862 6.945 1.00 87.25 175 SER A C 1
ATOM 1403 O O . SER A 1 175 ? -8.922 -11.511 7.734 1.00 87.25 175 SER A O 1
ATOM 1405 N N . ALA A 1 176 ? -6.899 -10.852 7.010 1.00 86.44 176 ALA A N 1
ATOM 1406 C CA . ALA A 1 176 ? -6.153 -11.910 7.694 1.00 86.44 176 ALA A CA 1
ATOM 1407 C C . ALA A 1 176 ? -6.459 -12.023 9.197 1.00 86.44 176 ALA A C 1
ATOM 1409 O O . ALA A 1 176 ? -6.598 -13.132 9.705 1.00 86.44 176 ALA A O 1
ATOM 1410 N N . ARG A 1 177 ? -6.625 -10.900 9.911 1.00 83.38 177 ARG A N 1
ATOM 1411 C CA . ARG A 1 177 ? -6.929 -10.921 11.356 1.00 83.38 177 ARG A CA 1
ATOM 1412 C C . ARG A 1 177 ? -8.303 -11.509 11.697 1.00 83.38 177 ARG A C 1
ATOM 1414 O O . ARG A 1 177 ? -8.529 -11.908 12.834 1.00 83.38 177 ARG A O 1
ATOM 1421 N N . ASN A 1 178 ? -9.222 -11.532 10.727 1.00 79.88 178 ASN A N 1
ATOM 1422 C CA . ASN A 1 178 ? -10.586 -12.039 10.895 1.00 79.88 178 ASN A CA 1
ATOM 1423 C C . ASN A 1 178 ? -10.704 -13.515 10.488 1.00 79.88 178 ASN A C 1
ATOM 1425 O O . ASN A 1 178 ? -11.773 -14.107 10.630 1.00 79.88 178 ASN A O 1
ATOM 1429 N N . ALA A 1 179 ? -9.629 -14.110 9.964 1.00 78.69 179 ALA A N 1
ATOM 1430 C CA . ALA A 1 179 ? -9.602 -15.521 9.624 1.00 78.69 179 ALA A CA 1
ATOM 1431 C C . ALA A 1 179 ? -9.630 -16.389 10.894 1.00 78.69 179 ALA A C 1
ATOM 1433 O O . ALA A 1 179 ? -9.008 -16.062 11.904 1.00 78.69 179 ALA A O 1
ATOM 1434 N N . ALA A 1 180 ? -10.315 -17.535 10.821 1.00 64.50 180 ALA A N 1
ATOM 1435 C CA . ALA A 1 180 ? -10.413 -18.485 11.934 1.00 64.50 180 ALA A CA 1
ATOM 1436 C C . ALA A 1 180 ? -9.042 -19.042 12.371 1.00 64.50 180 ALA A C 1
ATOM 1438 O O . ALA A 1 180 ? -8.852 -19.399 13.531 1.00 64.50 180 ALA A O 1
ATOM 1439 N N . THR A 1 181 ? -8.076 -19.091 11.451 1.00 65.19 181 THR A N 1
ATOM 1440 C CA . THR A 1 181 ? -6.707 -19.559 11.687 1.00 65.19 181 THR A CA 1
ATOM 1441 C C . THR A 1 181 ? -5.711 -18.430 11.442 1.00 65.19 181 THR A C 1
ATOM 1443 O O . THR A 1 181 ? -5.528 -17.998 10.304 1.00 65.19 181 THR A O 1
ATOM 1446 N N . LYS A 1 182 ? -5.015 -17.992 12.496 1.00 66.75 182 LYS A N 1
ATOM 1447 C CA . LYS A 1 182 ? -3.980 -16.945 12.445 1.00 66.75 182 LYS A CA 1
ATOM 1448 C C . LYS A 1 182 ? -2.623 -17.502 12.001 1.00 66.75 182 LYS A C 1
ATOM 1450 O O . LYS A 1 182 ? -1.623 -17.347 12.693 1.00 66.75 182 LYS A O 1
ATOM 1455 N N . SER A 1 183 ? -2.598 -18.204 10.870 1.00 67.44 183 SER A N 1
ATOM 1456 C CA . SER A 1 183 ? -1.346 -18.580 10.213 1.00 67.44 183 SER A CA 1
ATOM 1457 C C . SER A 1 183 ? -1.083 -17.580 9.099 1.00 67.44 183 SER A C 1
ATOM 1459 O O . SER A 1 183 ? -1.783 -17.556 8.089 1.00 67.44 183 SER A O 1
ATOM 1461 N N . TYR A 1 184 ? -0.103 -16.710 9.318 1.00 70.62 184 TYR A N 1
ATOM 1462 C CA . TYR A 1 184 ? 0.281 -15.681 8.353 1.00 70.62 184 TYR A CA 1
ATOM 1463 C C . TYR A 1 184 ? 1.493 -16.100 7.520 1.00 70.62 184 TYR A C 1
ATOM 1465 O O . TYR A 1 184 ? 1.943 -15.320 6.694 1.00 70.62 184 TYR A O 1
ATOM 1473 N N . GLY A 1 185 ? 2.035 -17.299 7.739 1.00 61.22 185 GLY A N 1
ATOM 1474 C CA . GLY A 1 185 ? 3.342 -17.689 7.233 1.00 61.22 185 GLY A CA 1
ATOM 1475 C C . GLY A 1 185 ? 3.357 -18.569 5.994 1.00 61.22 185 GLY A C 1
ATOM 1476 O O . GLY A 1 185 ? 2.355 -19.152 5.581 1.00 61.22 185 GLY A O 1
ATOM 1477 N N . VAL A 1 186 ? 4.549 -18.675 5.409 1.00 59.84 186 VAL A N 1
ATOM 1478 C CA . VAL A 1 186 ? 4.886 -19.733 4.449 1.00 59.84 186 VAL A CA 1
ATOM 1479 C C . VAL A 1 186 ? 5.248 -20.978 5.256 1.00 59.84 186 VAL A C 1
ATOM 1481 O O . VAL A 1 186 ? 5.944 -20.869 6.261 1.00 59.84 186 VAL A O 1
ATOM 1484 N N . GLN A 1 187 ? 4.779 -22.152 4.827 1.00 60.12 187 GLN A N 1
ATOM 1485 C CA . GLN A 1 187 ? 5.139 -23.433 5.440 1.00 60.12 187 GLN A CA 1
ATOM 1486 C C . GLN A 1 187 ? 6.662 -23.531 5.605 1.00 60.12 187 GLN A C 1
ATOM 1488 O O . GLN A 1 187 ? 7.400 -23.322 4.640 1.00 60.12 187 GLN A O 1
ATOM 1493 N N . ASP A 1 188 ? 7.127 -23.810 6.824 1.00 61.00 188 ASP A N 1
ATOM 1494 C CA . ASP A 1 188 ? 8.554 -23.892 7.114 1.00 61.00 188 ASP A CA 1
ATOM 1495 C C . ASP A 1 188 ? 9.153 -25.165 6.503 1.00 61.00 188 ASP A C 1
ATOM 1497 O O . ASP A 1 188 ? 9.164 -26.239 7.104 1.00 61.00 188 ASP A O 1
ATOM 1501 N N . TRP A 1 189 ? 9.653 -25.040 5.275 1.00 62.94 189 TRP A N 1
ATOM 1502 C CA . TRP A 1 189 ? 10.335 -26.121 4.570 1.00 62.94 189 TRP A CA 1
ATOM 1503 C C . TRP A 1 189 ? 11.714 -26.436 5.150 1.00 62.94 189 TRP A C 1
ATOM 1505 O O . TRP A 1 189 ? 12.260 -27.489 4.825 1.00 62.94 189 TRP A O 1
ATOM 1515 N N . SER A 1 190 ? 12.282 -25.574 6.005 1.00 59.34 190 SER A N 1
ATOM 1516 C CA . SER A 1 190 ? 13.589 -25.840 6.617 1.00 59.34 190 SER A CA 1
ATOM 1517 C C . SER A 1 190 ? 13.549 -27.080 7.508 1.00 59.34 190 SER A C 1
ATOM 1519 O O . SER A 1 190 ? 14.514 -27.836 7.539 1.00 59.34 190 SER A O 1
ATOM 1521 N N . THR A 1 191 ? 12.390 -27.376 8.104 1.00 65.25 191 THR A N 1
ATOM 1522 C CA . THR A 1 191 ? 12.154 -28.622 8.852 1.00 65.25 191 THR A CA 1
ATOM 1523 C C . THR A 1 191 ? 12.248 -29.891 7.998 1.00 65.25 191 THR A C 1
ATOM 1525 O O . THR A 1 191 ? 12.518 -30.964 8.532 1.00 65.25 191 THR A O 1
ATOM 1528 N N . TYR A 1 192 ? 12.072 -29.781 6.677 1.00 68.50 192 TYR A N 1
ATOM 1529 C CA . TYR A 1 192 ? 12.154 -30.894 5.724 1.00 68.50 192 TYR A CA 1
ATOM 1530 C C . TYR A 1 192 ? 13.477 -30.920 4.945 1.00 68.50 192 TYR A C 1
ATOM 1532 O O . TYR A 1 192 ? 13.715 -31.841 4.164 1.00 68.50 192 TYR A O 1
ATOM 1540 N N . LEU A 1 193 ? 14.340 -29.918 5.128 1.00 66.19 193 LEU A N 1
ATOM 1541 C CA . LEU A 1 193 ? 15.647 -29.842 4.486 1.00 66.19 193 LEU A CA 1
ATOM 1542 C C . LEU A 1 193 ? 16.705 -30.402 5.438 1.00 66.19 193 LEU A C 1
ATOM 1544 O O . LEU A 1 193 ? 17.066 -29.782 6.433 1.00 66.19 193 LEU A O 1
ATOM 1548 N N . SER A 1 194 ? 17.220 -31.586 5.122 1.00 65.38 194 SER A N 1
ATOM 1549 C CA . SER A 1 194 ? 18.404 -32.125 5.794 1.00 65.38 194 SER A CA 1
ATOM 1550 C C . SER A 1 194 ? 19.657 -31.348 5.363 1.00 65.38 194 SER A C 1
ATOM 1552 O O . SER A 1 194 ? 19.774 -30.971 4.196 1.00 65.38 194 SER A O 1
ATOM 1554 N N . ASP A 1 195 ? 20.587 -31.096 6.294 1.00 76.12 195 ASP A N 1
ATOM 1555 C CA . ASP A 1 195 ? 21.865 -30.424 6.002 1.00 76.12 195 ASP A CA 1
ATOM 1556 C C . ASP A 1 195 ? 22.591 -31.144 4.854 1.00 76.12 195 ASP A C 1
ATOM 1558 O O . ASP A 1 195 ? 22.789 -32.357 4.901 1.00 76.12 195 ASP A O 1
ATOM 1562 N N . ALA A 1 196 ? 23.016 -30.391 3.836 1.00 63.03 196 ALA A N 1
ATOM 1563 C CA . ALA A 1 196 ? 23.738 -30.906 2.676 1.00 63.03 196 ALA A CA 1
ATOM 1564 C C . ALA A 1 196 ? 25.086 -31.564 3.033 1.00 63.03 196 ALA A C 1
ATOM 1566 O O . ALA A 1 196 ? 25.669 -32.252 2.196 1.00 63.03 196 ALA A O 1
ATOM 1567 N N . LYS A 1 197 ? 25.594 -31.370 4.259 1.00 67.81 197 LYS A N 1
ATOM 1568 C CA . LYS A 1 197 ? 26.747 -32.115 4.789 1.00 67.81 197 LYS A CA 1
ATOM 1569 C C . LYS A 1 197 ? 26.435 -33.572 5.132 1.00 67.81 197 LYS A C 1
ATOM 1571 O O . LYS A 1 197 ? 27.356 -34.382 5.150 1.00 67.81 197 LYS A O 1
ATOM 1576 N N . ASN A 1 198 ? 25.173 -33.913 5.382 1.00 69.56 198 ASN A N 1
ATOM 1577 C CA . ASN A 1 198 ? 24.748 -35.286 5.629 1.00 69.56 198 ASN A CA 1
ATOM 1578 C C . ASN A 1 198 ? 24.464 -35.968 4.289 1.00 69.56 198 ASN A C 1
ATOM 1580 O O . ASN A 1 198 ? 23.309 -36.117 3.887 1.00 69.56 198 ASN A O 1
ATOM 1584 N N . LEU A 1 199 ? 25.522 -36.359 3.574 1.00 64.56 199 LEU A N 1
ATOM 1585 C CA . LEU A 1 199 ? 25.353 -37.284 2.457 1.00 64.56 199 LEU A CA 1
ATOM 1586 C C . LEU A 1 199 ? 24.829 -38.619 3.017 1.00 64.56 199 LEU A C 1
ATOM 1588 O O . LEU A 1 199 ? 25.420 -39.129 3.972 1.00 64.56 199 LEU A O 1
ATOM 1592 N N . PRO A 1 200 ? 23.759 -39.204 2.450 1.00 66.19 200 PRO A N 1
ATOM 1593 C CA . PRO A 1 200 ? 23.443 -40.597 2.729 1.00 66.19 200 PRO A CA 1
ATOM 1594 C C . PRO A 1 200 ? 24.660 -41.449 2.356 1.00 66.19 200 PRO A C 1
ATOM 1596 O O . PRO A 1 200 ? 25.291 -41.191 1.328 1.00 66.19 200 PRO A O 1
ATOM 1599 N N . GLU A 1 201 ? 25.007 -42.426 3.199 1.00 57.66 201 GLU A N 1
ATOM 1600 C CA . GLU A 1 201 ? 26.088 -43.364 2.901 1.00 57.66 201 GLU A CA 1
ATOM 1601 C C . GLU A 1 201 ? 25.826 -43.973 1.527 1.00 57.66 201 GLU A C 1
ATOM 1603 O O . GLU A 1 201 ? 24.814 -44.641 1.299 1.00 57.66 201 GLU A O 1
ATOM 1608 N N . THR A 1 202 ? 26.711 -43.658 0.583 1.00 56.44 202 THR A N 1
ATOM 1609 C CA . THR A 1 202 ? 26.673 -44.198 -0.764 1.00 56.44 202 THR A CA 1
ATOM 1610 C C . THR A 1 202 ? 26.626 -45.713 -0.636 1.00 56.44 202 THR A C 1
ATOM 1612 O O . THR A 1 202 ? 27.594 -46.326 -0.189 1.00 56.44 202 THR A O 1
ATOM 1615 N N . ILE A 1 203 ? 25.505 -46.326 -1.021 1.00 53.81 203 ILE A N 1
ATOM 1616 C CA . ILE A 1 203 ? 25.471 -47.759 -1.289 1.00 53.81 203 ILE A CA 1
ATOM 1617 C C . ILE A 1 203 ? 26.454 -47.944 -2.441 1.00 53.81 203 ILE A C 1
ATOM 1619 O O . ILE A 1 203 ? 26.152 -47.595 -3.583 1.00 53.81 203 ILE A O 1
ATOM 1623 N N . ILE A 1 204 ? 27.664 -48.399 -2.123 1.00 44.75 204 ILE A N 1
ATOM 1624 C CA . ILE A 1 204 ? 28.646 -48.824 -3.111 1.00 44.75 204 ILE A CA 1
ATOM 1625 C C . ILE A 1 204 ? 28.007 -50.030 -3.800 1.00 44.75 204 ILE A C 1
ATOM 1627 O O . ILE A 1 204 ? 28.074 -51.153 -3.307 1.00 44.75 204 ILE A O 1
ATOM 1631 N N . SER A 1 205 ? 27.304 -49.779 -4.903 1.00 46.47 205 SER A N 1
ATOM 1632 C CA . SER A 1 205 ? 26.920 -50.823 -5.838 1.00 46.47 205 SER A CA 1
ATOM 1633 C C . SER A 1 205 ? 28.221 -51.341 -6.428 1.00 46.47 205 SER A C 1
ATOM 1635 O O . SER A 1 205 ? 28.893 -50.639 -7.178 1.00 46.47 205 SER A O 1
ATOM 1637 N N . SER A 1 206 ? 28.615 -52.534 -6.000 1.00 47.34 206 SER A N 1
ATOM 1638 C CA . SER A 1 206 ? 29.761 -53.273 -6.506 1.00 47.34 206 SER A CA 1
ATOM 1639 C C . SER A 1 206 ? 29.580 -53.547 -8.001 1.00 47.34 206 SER A C 1
ATOM 1641 O O . SER A 1 206 ? 28.977 -54.551 -8.380 1.00 47.34 206 SER A O 1
ATOM 1643 N N . GLU A 1 207 ? 30.074 -52.652 -8.853 1.00 43.53 207 GLU A N 1
ATOM 1644 C CA . GLU A 1 207 ? 30.308 -52.951 -10.263 1.00 43.53 207 GLU A CA 1
ATOM 1645 C C . GLU A 1 207 ? 31.605 -53.760 -10.354 1.00 43.53 207 GLU A C 1
ATOM 1647 O O . GLU A 1 207 ? 32.703 -53.262 -10.118 1.00 43.53 207 GLU A O 1
ATOM 1652 N N . SER A 1 208 ? 31.459 -55.058 -10.615 1.00 44.66 208 SER A N 1
ATOM 1653 C CA . SER A 1 208 ? 32.565 -55.949 -10.942 1.00 44.66 208 SER A CA 1
ATOM 1654 C C . SER A 1 208 ? 33.093 -55.612 -12.336 1.00 44.66 208 SER A C 1
ATOM 1656 O O . SER A 1 208 ? 32.388 -55.811 -13.327 1.00 44.66 208 SER A O 1
ATOM 1658 N N . GLU A 1 209 ? 34.331 -55.132 -12.408 1.00 44.59 209 GLU A N 1
ATOM 1659 C CA . GLU A 1 209 ? 35.085 -55.001 -13.653 1.00 44.59 209 GLU A CA 1
ATOM 1660 C C . GLU A 1 209 ? 35.324 -56.390 -14.269 1.00 44.59 209 GLU A C 1
ATOM 1662 O O . GLU A 1 209 ? 35.910 -57.273 -13.642 1.00 44.59 209 GLU A O 1
ATOM 1667 N N . THR A 1 210 ? 34.897 -56.590 -15.517 1.00 39.44 210 THR A N 1
ATOM 1668 C CA . THR A 1 210 ? 35.425 -57.662 -16.370 1.00 39.44 210 THR A CA 1
ATOM 1669 C C . THR A 1 210 ? 36.058 -57.030 -17.601 1.00 39.44 210 THR A C 1
ATOM 1671 O O . THR A 1 210 ? 35.363 -56.660 -18.548 1.00 39.44 210 THR A O 1
ATOM 1674 N N . GLU A 1 211 ? 37.383 -56.894 -17.574 1.00 41.41 211 GLU A N 1
ATOM 1675 C CA . GLU A 1 211 ? 38.200 -56.595 -18.748 1.00 41.41 211 GLU A CA 1
ATOM 1676 C C . GLU A 1 211 ? 38.121 -57.762 -19.747 1.00 41.41 211 GLU A C 1
ATOM 1678 O O . GLU A 1 211 ? 38.385 -58.914 -19.405 1.00 41.41 211 GLU A O 1
ATOM 1683 N N . SER A 1 212 ? 37.790 -57.467 -21.007 1.00 38.50 212 SER A N 1
ATOM 1684 C CA . SER A 1 212 ? 38.013 -58.375 -22.135 1.00 38.50 212 SER A CA 1
ATOM 1685 C C . SER A 1 212 ? 38.933 -57.679 -23.132 1.00 38.50 212 SER A C 1
ATOM 1687 O O . SER A 1 212 ? 38.526 -56.777 -23.864 1.00 38.50 212 SER A O 1
ATOM 1689 N N . ILE A 1 213 ? 40.204 -58.078 -23.114 1.00 41.47 213 ILE A N 1
ATOM 1690 C CA . ILE A 1 213 ? 41.219 -57.679 -24.088 1.00 41.47 213 ILE A CA 1
ATOM 1691 C C . ILE A 1 213 ? 41.008 -58.536 -25.343 1.00 41.47 213 ILE A C 1
ATOM 1693 O O . ILE A 1 213 ? 41.285 -59.734 -25.336 1.00 41.47 213 ILE A O 1
ATOM 1697 N N . GLY A 1 214 ? 40.506 -57.929 -26.419 1.00 38.56 214 GLY A N 1
ATOM 1698 C CA . GLY A 1 214 ? 40.468 -58.534 -27.751 1.00 38.56 214 GLY A CA 1
ATOM 1699 C C . GLY A 1 214 ? 41.759 -58.230 -28.509 1.00 38.56 214 GLY A C 1
ATOM 1700 O O . GLY A 1 214 ? 42.053 -57.070 -28.790 1.00 38.56 214 GLY A O 1
ATOM 1701 N N . SER A 1 215 ? 42.532 -59.269 -28.825 1.00 38.28 215 SER A N 1
ATOM 1702 C CA . SER A 1 215 ? 43.768 -59.194 -29.605 1.00 38.28 215 SER A CA 1
ATOM 1703 C C . SER A 1 215 ? 43.499 -58.794 -31.057 1.00 38.28 215 SER A C 1
ATOM 1705 O O . SER A 1 215 ? 42.700 -59.437 -31.739 1.00 38.28 215 SER A O 1
ATOM 1707 N N . VAL A 1 216 ? 44.223 -57.788 -31.545 1.00 40.00 216 VAL A N 1
ATOM 1708 C CA . VAL A 1 216 ? 44.355 -57.499 -32.978 1.00 40.00 216 VAL A CA 1
ATOM 1709 C C . VAL A 1 216 ? 45.328 -58.520 -33.570 1.00 40.00 216 VAL A C 1
ATOM 1711 O O . VAL A 1 216 ? 46.458 -58.635 -33.101 1.00 40.00 216 VAL A O 1
ATOM 1714 N N . ILE A 1 217 ? 44.865 -59.283 -34.560 1.00 44.56 217 ILE A N 1
ATOM 1715 C CA . ILE A 1 217 ? 45.690 -60.157 -35.400 1.00 44.56 217 ILE A CA 1
ATOM 1716 C C . ILE A 1 217 ? 46.100 -59.330 -36.624 1.00 44.56 217 ILE A C 1
ATOM 1718 O O . ILE A 1 217 ? 45.233 -58.773 -37.296 1.00 44.56 217 ILE A O 1
ATOM 1722 N N . GLU A 1 218 ? 47.409 -59.222 -36.862 1.00 37.09 218 GLU A N 1
ATOM 1723 C CA . GLU A 1 218 ? 47.991 -58.716 -38.110 1.00 37.09 218 GLU A CA 1
ATOM 1724 C C . GLU A 1 218 ? 47.808 -59.745 -39.234 1.00 37.09 218 GLU A C 1
ATOM 1726 O O . GLU A 1 218 ? 48.178 -60.907 -39.062 1.00 37.09 218 GLU A O 1
ATOM 1731 N N . GLU A 1 219 ? 47.297 -59.286 -40.378 1.00 36.59 219 GLU A N 1
ATOM 1732 C CA . GLU A 1 219 ? 47.756 -59.651 -41.729 1.00 36.59 219 GLU A CA 1
ATOM 1733 C C . GLU A 1 219 ? 47.495 -58.484 -42.693 1.00 36.59 219 GLU A C 1
ATOM 1735 O O . GLU A 1 219 ? 46.394 -57.884 -42.624 1.00 36.59 219 GLU A O 1
#

pLDDT: mean 73.4, std 14.8, range [33.22, 93.44]